Protein AF-A0A7X2KJM8-F1 (afdb_monomer_lite)

InterPro domains:
  IPR009951 Host-nuclease inhibitor protein Gam [PF07352] (31-180)

Secondary structure (DSSP, 8-state):
------HHHHHHHHHHHHHHHTS----SHHHHHHHHHHHHHHHHHHHHHHHHHHHHHHHHHHHHHHHHHHHHHHTHHHHHHHHHHHHHHHHHHHHHHTTSSSEEEEETTEEEEE--PPP-----HHHHHHHS-GGG----------HHHHHHHHTTS-EETTEEE-TTT-PEEEEEE-SS---PPP---------

Foldseek 3Di:
DDPPQDPVRVVVVVVVVVVVVPDDDQDDPVSVVVVLVVVVVVVVVVVVVVVVVVVVCVVVVVVVVVVVVVVCVVCVVVVVVVVVVVVVVCVVCVVVCVVDQWDWDDDPVDIDTDDDDDDDDDDDVVVCVVPDDCVPDDDDPDPDDPCVVVCVVQVPADDDPQWGADPVPRDTDPPHGRPDDDDDDDDDDRDDDPD

Sequence (195 aa):
MDQIKSQEQLELEQAMQLAIDDRFTLTDDGDVTWALGKLEEIEEKRSNNQKIVEEAIYPHQLKINQAKEWLAKTNQKLNESRDYYIGLIREYTDPKQAKKQTYKLPTPNGNISYAKKQAEYKHDDKKLLEVLPDEFIKTETVKKVKWGEYKKHIKDYPVKDGKIIDPETGEMLQGVEQTKPARREFTIKPVKEDK

Organism: Limosilactobacillus reuteri (NCBI:txid1598)

Radius of gyration: 36.3 Å; chains: 1; bounding box: 75×51×97 Å

Structure (mmCIF, N/CA/C/O backbone):
data_AF-A0A7X2KJM8-F1
#
_entry.id   AF-A0A7X2KJM8-F1
#
loop_
_atom_site.group_PDB
_atom_site.id
_atom_site.type_symbol
_atom_site.label_atom_id
_atom_site.label_alt_id
_atom_site.label_comp_id
_atom_site.label_asym_id
_atom_site.label_entity_id
_atom_site.label_seq_id
_atom_site.pdbx_PDB_ins_code
_atom_site.Cartn_x
_atom_site.Cartn_y
_atom_site.Cartn_z
_atom_site.occupancy
_atom_site.B_iso_or_equiv
_atom_site.auth_seq_id
_atom_site.auth_comp_id
_atom_site.auth_asym_id
_atom_site.auth_atom_id
_atom_site.pdbx_PDB_model_num
ATOM 1 N N . MET A 1 1 ? -34.719 -24.943 56.291 1.00 35.50 1 MET A N 1
ATOM 2 C CA . MET A 1 1 ? -33.345 -25.099 56.804 1.00 35.50 1 MET A CA 1
ATOM 3 C C . MET A 1 1 ? -32.527 -24.037 56.111 1.00 35.50 1 MET A C 1
ATOM 5 O O . MET A 1 1 ? -32.104 -24.256 54.982 1.00 35.50 1 MET A O 1
ATOM 9 N N . ASP A 1 2 ? -32.450 -22.860 56.728 1.00 48.97 2 ASP A N 1
ATOM 10 C CA . ASP A 1 2 ? -31.665 -21.749 56.199 1.00 48.97 2 ASP A CA 1
ATOM 11 C C . ASP A 1 2 ? -30.199 -22.164 56.130 1.00 48.97 2 ASP A C 1
ATOM 13 O O . ASP A 1 2 ? -29.627 -22.660 57.103 1.00 48.97 2 ASP A O 1
ATOM 17 N N . GLN A 1 3 ? -29.612 -22.008 54.948 1.00 52.03 3 GLN A N 1
ATOM 18 C CA . GLN A 1 3 ? -28.180 -22.158 54.760 1.00 52.03 3 GLN A CA 1
ATOM 19 C C . GLN A 1 3 ? -27.496 -21.019 55.515 1.00 52.03 3 GLN A C 1
ATOM 21 O O . GLN A 1 3 ? -27.494 -19.874 55.067 1.00 52.03 3 GLN A O 1
ATOM 26 N N . ILE A 1 4 ? -26.926 -21.335 56.676 1.00 65.56 4 ILE A N 1
ATOM 27 C CA . ILE A 1 4 ? -25.993 -20.443 57.359 1.00 65.56 4 ILE A CA 1
ATOM 28 C C . ILE A 1 4 ? -24.778 -20.322 56.435 1.00 65.56 4 ILE A C 1
ATOM 30 O O . ILE A 1 4 ? -24.017 -21.279 56.282 1.00 65.56 4 ILE A O 1
ATOM 34 N N . LYS A 1 5 ? -24.645 -19.170 55.769 1.00 71.44 5 LYS A N 1
ATOM 35 C CA . LYS A 1 5 ? -23.457 -18.819 54.982 1.00 71.44 5 LYS A CA 1
ATOM 36 C C . LYS A 1 5 ? -22.227 -18.952 55.883 1.00 71.44 5 LYS A C 1
ATOM 38 O O . LYS A 1 5 ? -22.257 -18.499 57.030 1.00 71.44 5 LYS A O 1
ATOM 43 N N . SER A 1 6 ? -21.168 -19.599 55.396 1.00 80.75 6 SER A N 1
ATOM 44 C CA . SER A 1 6 ? -19.922 -19.697 56.166 1.00 80.75 6 SER A CA 1
ATOM 45 C C . SER A 1 6 ? -19.322 -18.300 56.377 1.00 80.75 6 SER A C 1
ATOM 47 O O . SER A 1 6 ? -19.575 -17.388 55.591 1.00 80.75 6 SER A O 1
ATOM 49 N N . GLN A 1 7 ? -18.522 -18.117 57.431 1.00 76.19 7 GLN A N 1
ATOM 50 C CA . GLN A 1 7 ? -17.853 -16.832 57.691 1.00 76.19 7 GLN A CA 1
ATOM 51 C 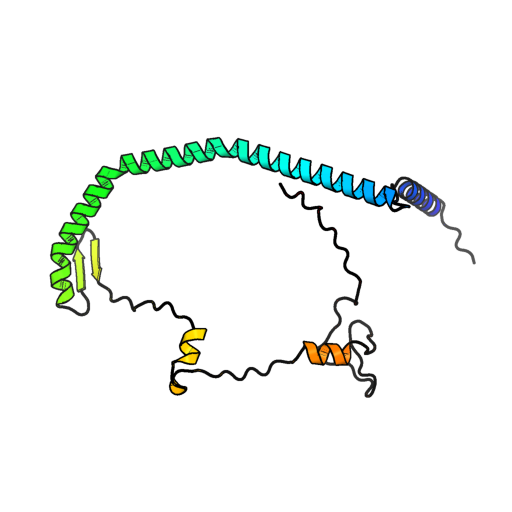C . GLN A 1 7 ? -17.027 -16.361 56.485 1.00 76.19 7 GLN A C 1
ATOM 53 O O . GLN A 1 7 ? -17.116 -15.199 56.110 1.00 76.19 7 GLN A O 1
ATOM 58 N N . GLU A 1 8 ? -16.340 -17.280 55.804 1.00 73.75 8 GLU A N 1
ATOM 59 C CA . GLU A 1 8 ? -15.596 -16.986 54.573 1.00 73.75 8 GLU A CA 1
ATOM 60 C C . GLU A 1 8 ? -16.504 -16.491 53.436 1.00 73.75 8 GLU A C 1
ATOM 62 O O . GLU A 1 8 ? -16.126 -15.588 52.695 1.00 73.75 8 GLU A O 1
ATOM 67 N N . GLN A 1 9 ? -17.718 -17.039 53.295 1.00 74.56 9 GLN A N 1
ATOM 68 C CA . GLN A 1 9 ? -18.686 -16.570 52.296 1.00 74.56 9 GLN A CA 1
ATOM 69 C C . GLN A 1 9 ? -19.208 -15.170 52.621 1.00 74.56 9 GLN A C 1
ATOM 71 O O . GLN A 1 9 ? -19.416 -14.375 51.708 1.00 74.56 9 GLN A O 1
ATOM 76 N N . LEU A 1 10 ? -19.395 -14.866 53.906 1.00 81.31 10 LEU A N 1
ATOM 77 C CA . LEU A 1 10 ? -19.842 -13.554 54.367 1.00 81.31 10 LEU A CA 1
ATOM 78 C C . LEU A 1 10 ? -18.761 -12.482 54.148 1.00 81.31 10 LEU A C 1
ATOM 80 O O . LEU A 1 10 ? -19.069 -11.390 53.678 1.00 81.31 10 LEU A O 1
ATOM 84 N N . GLU A 1 11 ? -17.500 -12.807 54.439 1.00 80.38 11 GLU A N 1
ATOM 85 C CA . GLU A 1 11 ? -16.353 -11.920 54.211 1.00 80.38 11 GLU A CA 1
ATOM 86 C C . GLU A 1 11 ? -16.121 -11.656 52.718 1.00 80.38 11 GLU A C 1
ATOM 88 O O . GLU A 1 11 ? -15.878 -10.514 52.323 1.00 80.38 11 GLU A O 1
ATOM 93 N N . LEU A 1 12 ? -16.259 -12.683 51.868 1.00 75.31 12 LEU A N 1
ATOM 94 C CA . LEU A 1 12 ? -16.145 -12.527 50.416 1.00 75.31 12 LEU A CA 1
ATOM 95 C C . LEU A 1 12 ? -17.247 -11.618 49.857 1.00 75.31 12 LEU A C 1
ATOM 97 O O . LEU A 1 12 ? -16.985 -10.770 49.008 1.00 75.31 12 LEU A O 1
ATOM 101 N N . GLU A 1 13 ? -18.477 -11.793 50.338 1.00 79.69 13 GLU A N 1
ATOM 102 C CA . GLU A 1 13 ? -19.638 -11.009 49.918 1.00 79.69 13 GLU A CA 1
ATOM 103 C C . GLU A 1 13 ? -19.508 -9.548 50.372 1.00 79.69 13 GLU A C 1
ATOM 105 O O . GLU A 1 13 ? -19.755 -8.642 49.580 1.00 79.69 13 GLU A O 1
ATOM 110 N N . GLN A 1 14 ? -19.011 -9.300 51.589 1.00 77.38 14 GLN A N 1
ATOM 111 C CA . GLN A 1 14 ? -18.705 -7.952 52.082 1.00 77.38 14 GLN A CA 1
ATOM 112 C C . GLN A 1 14 ? -17.572 -7.278 51.298 1.00 77.38 14 GLN A C 1
ATOM 114 O O . GLN A 1 14 ? -17.700 -6.113 50.925 1.00 77.38 14 GLN A O 1
ATOM 119 N N . ALA A 1 15 ? -16.486 -7.996 50.999 1.00 72.38 15 ALA A N 1
ATOM 120 C CA . ALA A 1 15 ? -15.381 -7.471 50.197 1.00 72.38 15 ALA A CA 1
ATOM 121 C C . ALA A 1 15 ? -15.809 -7.179 48.747 1.00 72.38 15 ALA A C 1
ATOM 123 O O . ALA A 1 15 ? -15.414 -6.163 48.175 1.00 72.38 15 ALA A O 1
ATOM 124 N N . MET A 1 16 ? -16.653 -8.035 48.160 1.00 68.75 16 MET A N 1
ATOM 125 C CA . MET A 1 16 ? -17.251 -7.787 46.847 1.00 68.75 16 MET A CA 1
ATOM 126 C C . MET A 1 16 ? -18.191 -6.582 46.868 1.00 68.75 16 MET A C 1
ATOM 128 O O . MET A 1 16 ? -18.160 -5.801 45.921 1.00 68.75 16 MET A O 1
ATOM 132 N N . GLN A 1 17 ? -18.984 -6.408 47.927 1.00 62.72 17 GLN A N 1
ATOM 133 C CA . GLN A 1 17 ? -19.893 -5.274 48.068 1.00 62.72 17 GLN A CA 1
ATOM 134 C C . GLN A 1 17 ? -19.125 -3.952 48.203 1.00 62.72 17 GLN A C 1
ATOM 136 O O . GLN A 1 17 ? -19.406 -3.014 47.466 1.00 62.72 17 GLN A O 1
ATOM 141 N N . LEU A 1 18 ? -18.077 -3.915 49.033 1.00 62.09 18 LEU A N 1
ATOM 142 C CA . LEU A 1 18 ? -17.179 -2.760 49.155 1.00 62.09 18 LEU A CA 1
ATOM 143 C C . LEU A 1 18 ? -16.493 -2.422 47.819 1.00 62.09 18 LEU A C 1
ATOM 145 O O . LEU A 1 18 ? -16.436 -1.263 47.425 1.00 62.09 18 LEU A O 1
ATOM 149 N N . ALA A 1 19 ? -16.040 -3.432 47.068 1.00 61.41 19 ALA A N 1
ATOM 150 C CA . ALA A 1 19 ? -15.449 -3.244 45.738 1.00 61.41 19 ALA A CA 1
ATOM 151 C C . ALA A 1 19 ? -16.471 -2.873 44.637 1.00 61.41 19 ALA A C 1
ATOM 153 O O . ALA A 1 19 ? -16.092 -2.507 43.518 1.00 61.41 19 ALA A O 1
ATOM 154 N N . ILE A 1 20 ? -17.770 -3.032 44.890 1.00 60.22 20 ILE A N 1
ATOM 155 C CA . ILE A 1 20 ? -18.849 -2.541 44.024 1.00 60.22 20 ILE A CA 1
ATOM 156 C C . ILE A 1 20 ? -19.163 -1.085 44.373 1.00 60.22 20 ILE A C 1
ATOM 158 O O . ILE A 1 20 ? -19.272 -0.277 43.454 1.00 60.22 20 ILE A O 1
ATOM 162 N N . ASP A 1 21 ? -19.216 -0.751 45.662 1.00 60.66 21 ASP A N 1
ATOM 163 C CA . ASP A 1 21 ? -19.482 0.603 46.157 1.00 60.66 21 ASP A CA 1
ATOM 164 C C . ASP A 1 21 ? -18.349 1.594 45.814 1.00 60.66 21 ASP A C 1
ATOM 166 O O . ASP A 1 21 ? -18.614 2.772 45.587 1.00 60.66 21 ASP A O 1
ATOM 170 N N . ASP A 1 22 ? -17.105 1.120 45.659 1.00 61.56 22 ASP A N 1
ATOM 171 C CA . ASP A 1 22 ? -15.960 1.933 45.201 1.00 61.56 22 ASP A CA 1
ATOM 172 C C . ASP A 1 22 ? -15.961 2.245 43.685 1.00 61.56 22 ASP A C 1
ATOM 174 O O . ASP A 1 22 ? -15.064 2.927 43.175 1.00 61.56 22 ASP A O 1
ATOM 178 N N . ARG A 1 23 ? -16.947 1.763 42.913 1.00 68.12 23 ARG A N 1
ATOM 179 C CA . ARG A 1 23 ? -17.059 2.094 41.482 1.00 68.12 23 ARG A CA 1
ATOM 180 C C . ARG A 1 23 ? -17.860 3.370 41.289 1.00 68.12 23 ARG A C 1
ATOM 182 O O . ARG A 1 23 ? -19.023 3.462 41.672 1.00 68.12 23 ARG A O 1
ATOM 189 N N . PHE A 1 24 ? -17.265 4.322 40.575 1.00 77.69 24 PHE A N 1
ATOM 190 C CA . PHE A 1 24 ? -17.984 5.505 40.120 1.00 77.69 24 PHE A CA 1
ATOM 191 C C . PHE A 1 24 ? -19.146 5.092 39.204 1.00 77.69 24 PHE A C 1
ATOM 193 O O . PHE A 1 24 ? -18.935 4.486 38.150 1.00 77.69 24 PHE A O 1
ATOM 200 N N . THR A 1 25 ? -20.370 5.400 39.627 1.00 84.50 25 THR A N 1
ATOM 201 C CA . THR A 1 25 ? -21.603 5.088 38.898 1.00 84.50 25 THR A CA 1
ATOM 202 C C . THR A 1 25 ? -22.162 6.377 38.315 1.00 84.50 25 THR A C 1
ATOM 204 O O . THR A 1 25 ? -22.306 7.355 39.037 1.00 84.50 25 THR A O 1
ATOM 207 N N . LEU A 1 26 ? -22.479 6.376 37.018 1.00 87.94 26 LEU A N 1
ATOM 208 C CA . LEU A 1 26 ? -23.143 7.510 36.372 1.00 87.94 26 LEU A CA 1
ATOM 209 C C . LEU A 1 26 ? -24.621 7.494 36.771 1.00 87.94 26 LEU A C 1
ATOM 211 O O . LEU A 1 26 ? -25.317 6.513 36.495 1.00 87.94 26 LEU A O 1
ATOM 215 N N . THR A 1 27 ? -25.085 8.544 37.438 1.00 89.88 27 THR A N 1
ATOM 216 C CA . THR A 1 27 ? -26.434 8.619 38.017 1.00 89.88 27 THR A CA 1
ATOM 217 C C . THR A 1 27 ? -27.342 9.623 37.319 1.00 89.88 27 THR A C 1
ATOM 219 O O . THR A 1 27 ? -28.562 9.457 37.366 1.00 89.88 27 THR A O 1
ATOM 222 N N . ASP A 1 28 ? -26.772 10.606 36.621 1.00 90.56 28 ASP A N 1
ATOM 223 C CA . ASP A 1 28 ? -27.520 11.602 35.858 1.00 90.56 28 ASP A CA 1
ATOM 224 C C . ASP A 1 28 ? -26.883 11.943 34.494 1.00 90.56 28 ASP A C 1
ATOM 226 O O . ASP A 1 28 ? -25.803 11.471 34.127 1.00 90.56 28 ASP A O 1
ATOM 230 N N . ASP A 1 29 ? -27.585 12.760 33.704 1.00 90.44 29 ASP A N 1
ATOM 231 C CA . ASP A 1 29 ? -27.127 13.197 32.378 1.00 90.44 29 ASP A CA 1
ATOM 232 C C . ASP A 1 29 ? -25.852 14.073 32.444 1.00 90.44 29 ASP A C 1
ATOM 234 O O . ASP A 1 29 ? -25.077 14.142 31.480 1.00 90.44 29 ASP A O 1
ATOM 238 N N . GLY A 1 30 ? -25.601 14.732 33.579 1.00 89.31 30 GLY A N 1
ATOM 239 C CA . GLY A 1 30 ? -24.376 15.484 33.853 1.00 89.31 30 GLY A CA 1
ATOM 240 C C . GLY A 1 30 ? -23.167 14.563 34.016 1.00 89.31 30 GLY A C 1
ATOM 241 O O . GLY A 1 30 ? -22.126 14.811 33.401 1.00 89.31 30 GLY A O 1
ATOM 242 N N . ASP A 1 31 ? -23.323 13.453 34.738 1.00 88.00 31 ASP A N 1
ATOM 243 C CA . ASP A 1 31 ? -22.306 12.403 34.863 1.00 88.00 31 ASP A CA 1
ATOM 244 C C . ASP A 1 31 ? -21.958 11.803 33.491 1.00 88.00 31 ASP A C 1
ATOM 246 O O . ASP A 1 31 ? -20.786 11.587 33.170 1.00 88.00 31 ASP A O 1
ATOM 250 N N . VAL A 1 32 ? -22.964 11.583 32.635 1.00 88.06 32 VAL A N 1
ATOM 251 C CA . VAL A 1 32 ? -22.754 11.121 31.250 1.00 88.06 32 VAL A CA 1
ATOM 252 C C . VAL A 1 32 ? -21.969 12.152 30.438 1.00 88.06 32 VAL A C 1
ATOM 254 O O . VAL A 1 32 ? -21.041 11.785 29.714 1.00 88.06 32 VAL A O 1
ATOM 257 N N . THR A 1 33 ? -22.290 13.439 30.582 1.00 87.88 33 THR A N 1
ATOM 258 C CA . THR A 1 33 ? -21.562 14.529 29.913 1.00 87.88 33 THR A CA 1
ATOM 259 C C . THR A 1 33 ? -20.096 14.564 30.347 1.00 87.88 33 THR A C 1
ATOM 261 O O . THR A 1 33 ? -19.199 14.642 29.505 1.00 87.88 33 THR A O 1
ATOM 264 N N . TRP A 1 34 ? -19.829 14.425 31.647 1.00 88.19 34 TRP A N 1
ATOM 265 C CA . TRP A 1 34 ? -18.471 14.317 32.180 1.00 88.19 34 TRP A CA 1
ATOM 266 C C . TRP A 1 34 ? -17.726 13.090 31.632 1.00 88.19 34 TRP A C 1
ATOM 268 O O . TRP A 1 34 ? -16.577 13.212 31.201 1.00 88.19 34 TRP A O 1
ATOM 278 N N . ALA A 1 35 ? -18.374 11.922 31.590 1.00 87.69 35 ALA A N 1
ATOM 279 C CA . ALA A 1 35 ? -17.772 10.692 31.077 1.00 87.69 35 ALA A CA 1
ATOM 280 C C . ALA A 1 35 ? -17.421 10.798 29.582 1.00 87.69 35 ALA A C 1
ATOM 282 O O . ALA A 1 35 ? -16.367 10.316 29.157 1.00 87.69 35 ALA A O 1
ATOM 283 N N . LEU A 1 36 ? -18.261 11.469 28.787 1.00 90.06 36 LEU A N 1
ATOM 284 C CA . LEU A 1 36 ? -17.969 11.771 27.384 1.00 90.06 36 LEU A CA 1
ATOM 285 C C . LEU A 1 36 ? -16.786 12.740 27.242 1.00 90.06 36 LEU A C 1
ATOM 287 O O . LEU A 1 36 ? -15.910 12.490 26.416 1.00 90.06 36 LEU A O 1
ATOM 291 N N . GLY A 1 37 ? -16.697 13.775 28.084 1.00 86.31 37 GLY A N 1
ATOM 292 C CA . GLY A 1 37 ? -15.529 14.664 28.124 1.00 86.31 37 GLY A CA 1
ATOM 293 C C . GLY A 1 37 ? -14.237 13.927 28.500 1.00 86.31 37 GLY A C 1
ATOM 294 O O . GLY A 1 37 ? -13.184 14.149 27.906 1.00 86.31 37 GLY A O 1
ATOM 295 N N . LYS A 1 38 ? -14.309 12.960 29.424 1.00 87.44 38 LYS A N 1
ATOM 296 C CA . LYS A 1 38 ? -13.163 12.095 29.750 1.00 87.44 38 LYS A CA 1
ATOM 297 C C . LYS A 1 38 ? -12.734 11.221 28.578 1.00 87.44 38 LYS A C 1
ATOM 299 O O . LYS A 1 38 ? -11.537 11.016 28.383 1.00 87.44 38 LYS A O 1
ATOM 304 N N . LEU A 1 39 ? -13.685 10.719 27.795 1.00 87.69 39 LEU A N 1
ATOM 305 C CA . LEU A 1 39 ? -13.382 9.960 26.585 1.00 87.69 39 LEU A CA 1
ATOM 306 C C . LEU A 1 39 ? -12.685 10.835 25.531 1.00 87.69 39 LEU A C 1
ATOM 308 O O . LEU A 1 39 ? -11.739 10.376 24.896 1.00 87.69 39 LEU A O 1
ATOM 312 N N . GLU A 1 40 ? -13.097 12.094 25.392 1.00 88.31 40 GLU A N 1
ATOM 313 C CA . GLU A 1 40 ? -12.444 13.066 24.510 1.00 88.31 40 GLU A CA 1
ATOM 314 C C . GLU A 1 40 ? -10.995 13.352 24.935 1.00 88.31 40 GLU A C 1
ATOM 316 O O . GLU A 1 40 ? -10.088 13.229 24.112 1.00 88.31 40 GLU A O 1
ATOM 321 N N . GLU A 1 41 ? -10.740 13.605 26.226 1.00 86.88 41 GLU A N 1
ATOM 322 C CA . GLU A 1 41 ? -9.375 13.766 26.762 1.00 86.88 41 GLU A CA 1
ATOM 323 C C . GLU A 1 41 ? -8.486 12.538 26.472 1.00 86.88 41 GLU A C 1
ATOM 325 O O . GLU A 1 41 ? -7.281 12.661 26.227 1.00 86.88 41 GLU A O 1
ATOM 330 N N . ILE A 1 42 ? -9.056 11.329 26.535 1.00 86.50 42 ILE A N 1
ATOM 331 C CA . ILE A 1 42 ? -8.342 10.082 26.229 1.00 86.50 42 ILE A CA 1
ATOM 332 C C . ILE A 1 42 ? -7.993 10.011 24.740 1.00 86.50 42 ILE A C 1
ATOM 334 O O . ILE A 1 42 ? -6.854 9.677 24.401 1.00 86.50 42 ILE A O 1
ATOM 338 N N . GLU A 1 43 ? -8.935 10.329 23.853 1.00 88.25 43 GLU A N 1
ATOM 339 C CA . GLU A 1 43 ? -8.685 10.328 22.408 1.00 88.25 43 GLU A CA 1
ATOM 340 C C . GLU A 1 43 ? -7.689 11.418 21.994 1.00 88.25 43 GLU A C 1
ATOM 342 O O . GLU A 1 43 ? -6.821 11.161 21.156 1.00 88.25 43 GLU A O 1
ATOM 347 N N . GLU A 1 44 ? -7.715 12.592 22.629 1.00 89.62 44 GLU A N 1
ATOM 348 C CA . GLU A 1 44 ? -6.709 13.635 22.414 1.00 89.62 44 GLU A CA 1
ATOM 349 C C . GLU A 1 44 ? -5.309 13.142 22.804 1.00 89.62 44 GLU A C 1
ATOM 351 O O . GLU A 1 44 ? -4.362 13.243 22.018 1.00 89.62 44 GLU A O 1
ATOM 356 N N . LYS A 1 45 ? -5.169 12.523 23.984 1.00 90.38 45 LYS A N 1
ATOM 357 C CA . LYS A 1 45 ? -3.903 11.903 24.409 1.00 90.38 45 LYS A CA 1
ATOM 358 C C . LYS A 1 45 ? -3.454 10.822 23.433 1.00 90.38 45 LYS A C 1
ATOM 360 O O . LYS A 1 45 ? -2.267 10.739 23.120 1.00 90.38 45 LYS A O 1
ATOM 365 N N . ARG A 1 46 ? -4.382 10.008 22.923 1.00 88.25 46 ARG A N 1
ATOM 366 C CA . ARG A 1 46 ? -4.083 8.969 21.930 1.00 88.25 46 ARG A CA 1
ATOM 367 C C . ARG A 1 46 ? -3.560 9.575 20.627 1.00 88.25 46 ARG A C 1
ATOM 369 O O . ARG A 1 46 ? -2.549 9.106 20.109 1.00 88.25 46 ARG A O 1
ATOM 376 N N . SER A 1 47 ? -4.198 10.641 20.150 1.00 92.12 47 SER A N 1
ATOM 377 C CA . SER A 1 47 ? -3.771 11.405 18.974 1.00 92.12 47 SER A CA 1
ATOM 378 C C . SER A 1 47 ? -2.381 12.021 19.169 1.00 92.12 47 SER A C 1
ATOM 380 O O . SER A 1 47 ? -1.507 11.866 18.318 1.00 92.12 47 SER A O 1
ATOM 382 N N . ASN A 1 48 ? -2.120 12.636 20.326 1.00 92.00 48 ASN A N 1
ATOM 383 C CA . ASN A 1 48 ? -0.806 13.200 20.646 1.00 92.00 48 ASN A CA 1
ATOM 384 C C . ASN A 1 48 ? 0.284 12.122 20.728 1.00 92.00 48 ASN A C 1
ATOM 386 O O . ASN A 1 48 ? 1.361 12.302 20.163 1.00 92.00 48 ASN A O 1
ATOM 390 N N . ASN A 1 49 ? -0.001 10.971 21.345 1.00 89.56 49 ASN A N 1
ATOM 391 C CA . ASN A 1 49 ? 0.923 9.834 21.356 1.00 89.56 49 ASN A CA 1
ATOM 392 C C . ASN A 1 49 ? 1.256 9.360 19.934 1.00 89.56 49 ASN A C 1
ATOM 394 O O . ASN A 1 49 ? 2.410 9.044 19.646 1.00 89.56 49 ASN A O 1
ATOM 398 N N . GLN A 1 50 ? 0.268 9.337 19.036 1.00 92.00 50 GLN A N 1
ATOM 399 C CA . GLN A 1 50 ? 0.490 8.985 17.637 1.00 92.00 50 GLN A CA 1
ATOM 400 C C . GLN A 1 50 ? 1.381 10.015 16.922 1.00 92.00 50 GLN A C 1
ATOM 402 O O . GLN A 1 50 ? 2.331 9.619 16.247 1.00 92.00 50 GLN A O 1
ATOM 407 N N . LYS A 1 51 ? 1.150 11.318 17.132 1.00 95.19 51 LYS A N 1
ATOM 408 C CA . LYS A 1 51 ? 1.998 12.388 16.572 1.00 95.19 51 LYS A CA 1
ATOM 409 C C . LYS A 1 51 ? 3.453 12.280 17.020 1.00 95.19 51 LYS A C 1
ATOM 411 O O . LYS A 1 51 ? 4.341 12.388 16.185 1.00 95.19 51 LYS A O 1
ATOM 416 N N . ILE A 1 52 ? 3.706 11.992 18.300 1.00 94.19 52 ILE A N 1
ATOM 417 C CA . ILE A 1 52 ? 5.072 11.795 18.820 1.00 94.19 52 ILE A CA 1
ATOM 4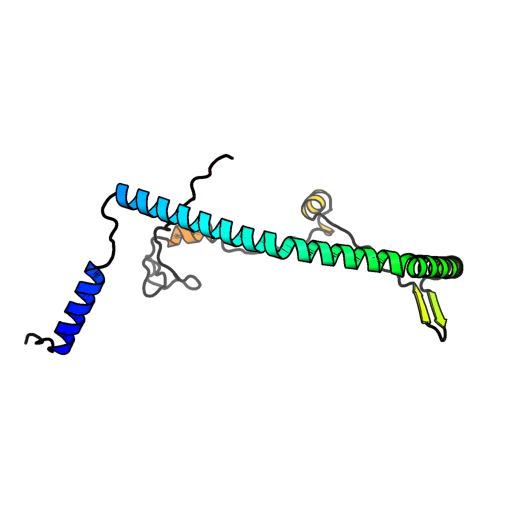18 C C . ILE A 1 52 ? 5.793 10.683 18.046 1.00 94.19 52 ILE A C 1
ATOM 420 O O . ILE A 1 52 ? 6.962 10.820 17.685 1.00 94.19 52 ILE A O 1
ATOM 424 N N . VAL A 1 53 ? 5.098 9.575 17.768 1.00 94.56 53 VAL A N 1
ATOM 425 C CA . VAL A 1 53 ? 5.658 8.464 16.986 1.00 94.56 53 VAL A CA 1
ATOM 426 C C . VAL A 1 53 ? 5.915 8.885 15.537 1.00 94.56 53 VAL A C 1
ATOM 428 O O . VAL A 1 53 ? 6.980 8.588 14.997 1.00 94.56 53 VAL A O 1
ATOM 431 N N . GLU A 1 54 ? 4.975 9.588 14.907 1.00 94.31 54 GLU A N 1
ATOM 432 C CA . GLU A 1 54 ? 5.127 10.092 13.537 1.00 94.31 54 GLU A CA 1
ATOM 433 C C . GLU A 1 54 ? 6.322 11.053 13.412 1.00 94.31 54 GLU A C 1
ATOM 435 O O . GLU A 1 54 ? 7.159 10.882 12.520 1.00 94.31 54 GLU A O 1
ATOM 440 N N . GLU A 1 55 ? 6.471 11.991 14.350 1.00 95.81 55 GLU A N 1
ATOM 441 C CA . GLU A 1 55 ? 7.602 12.922 14.435 1.00 95.81 55 GLU A CA 1
ATOM 442 C C . GLU A 1 55 ? 8.935 12.194 14.644 1.00 95.81 55 GLU A C 1
ATOM 444 O O . GLU A 1 55 ? 9.935 12.539 14.010 1.00 95.81 55 GLU A O 1
ATOM 449 N N . ALA A 1 56 ? 8.957 11.149 15.477 1.00 93.88 56 ALA A N 1
ATOM 450 C CA . ALA A 1 56 ? 10.151 10.336 15.698 1.00 93.88 56 ALA A CA 1
ATOM 451 C C . ALA A 1 56 ? 10.556 9.537 14.446 1.00 93.88 56 ALA A C 1
ATOM 453 O O . ALA A 1 56 ? 11.745 9.392 14.162 1.00 93.88 56 ALA A O 1
ATOM 454 N N . ILE A 1 57 ? 9.589 9.031 13.673 1.00 96.38 57 ILE A N 1
ATOM 455 C CA . ILE A 1 57 ? 9.838 8.227 12.465 1.00 96.38 57 ILE A CA 1
ATOM 456 C C . ILE A 1 57 ? 10.233 9.102 11.265 1.00 96.38 57 ILE A C 1
ATOM 458 O O . ILE A 1 57 ? 11.046 8.676 10.434 1.00 96.38 57 ILE A O 1
ATOM 462 N N . TYR A 1 58 ? 9.700 10.321 11.167 1.00 96.00 58 TYR A N 1
ATOM 463 C CA . TYR A 1 58 ? 9.938 11.248 10.057 1.00 96.00 58 TYR A CA 1
ATOM 464 C C . TYR A 1 58 ? 11.421 11.411 9.647 1.00 96.00 58 TYR A C 1
ATOM 466 O O . TYR A 1 58 ? 11.742 11.193 8.470 1.00 96.00 58 TYR A O 1
ATOM 474 N N . PRO A 1 59 ? 12.380 11.701 10.554 1.00 95.50 59 PRO A N 1
ATOM 475 C CA . PRO A 1 59 ? 13.787 11.842 10.174 1.00 95.50 59 PRO A CA 1
ATOM 476 C C . PRO A 1 59 ? 14.401 10.538 9.643 1.00 95.50 59 PRO A C 1
ATOM 478 O O . PRO A 1 59 ? 15.310 10.576 8.809 1.00 95.50 59 PRO A O 1
ATOM 481 N N . HIS A 1 60 ? 13.916 9.373 10.083 1.00 96.25 60 HIS A N 1
ATOM 482 C CA . HIS A 1 60 ? 14.369 8.084 9.557 1.00 96.25 60 HIS A CA 1
ATOM 483 C C . HIS A 1 60 ? 13.852 7.842 8.141 1.00 96.25 60 HIS A C 1
ATOM 485 O O . HIS A 1 60 ? 14.622 7.411 7.281 1.00 96.25 60 HIS A O 1
ATOM 491 N N . GLN A 1 61 ? 12.586 8.170 7.868 1.00 96.12 61 GLN A N 1
ATOM 492 C CA . GLN A 1 61 ? 12.035 8.104 6.513 1.00 96.12 61 GLN A CA 1
ATOM 493 C C . GLN A 1 61 ? 12.807 9.016 5.555 1.00 96.12 61 GLN A C 1
ATOM 495 O O . GLN A 1 61 ? 13.153 8.590 4.451 1.00 96.12 61 GLN A O 1
ATOM 500 N N . LEU A 1 62 ? 13.164 10.226 5.998 1.00 96.75 62 LEU A N 1
ATOM 501 C CA . LEU A 1 62 ? 13.986 11.142 5.209 1.00 96.75 62 LEU A CA 1
ATOM 502 C C . LEU A 1 62 ? 15.355 10.531 4.869 1.00 96.75 62 LEU A C 1
ATOM 504 O O . LEU A 1 62 ? 15.755 10.542 3.706 1.00 96.75 62 LEU A O 1
ATOM 508 N N . LYS A 1 63 ? 16.042 9.923 5.846 1.00 96.62 63 LYS A N 1
ATOM 509 C CA . LYS A 1 63 ? 17.324 9.229 5.617 1.00 96.62 63 LYS A CA 1
ATOM 510 C C . LYS A 1 63 ? 17.190 8.051 4.652 1.00 96.62 63 LYS A C 1
ATOM 512 O O . LYS A 1 63 ? 18.050 7.867 3.794 1.00 96.62 63 LYS A O 1
ATOM 517 N N . ILE A 1 64 ? 16.118 7.265 4.763 1.00 97.38 64 ILE A N 1
ATOM 518 C CA . ILE A 1 64 ? 15.836 6.160 3.833 1.00 97.38 64 ILE A CA 1
ATOM 519 C C . ILE A 1 64 ? 15.669 6.697 2.409 1.00 97.38 64 ILE A C 1
ATOM 521 O O . ILE A 1 64 ? 16.229 6.129 1.471 1.00 97.38 64 ILE A O 1
ATOM 525 N N . ASN A 1 65 ? 14.931 7.794 2.237 1.00 97.44 65 ASN A N 1
ATOM 526 C CA . ASN A 1 65 ? 14.729 8.408 0.927 1.00 97.44 65 ASN A CA 1
ATOM 527 C C . ASN A 1 65 ? 16.044 8.948 0.351 1.00 97.44 65 ASN A C 1
ATOM 529 O O . ASN A 1 65 ? 16.377 8.635 -0.789 1.00 97.44 65 ASN A O 1
ATOM 533 N N . GLN A 1 66 ? 16.853 9.636 1.159 1.00 97.56 66 GLN A N 1
ATOM 534 C CA . GLN A 1 66 ? 18.187 10.097 0.758 1.00 97.56 66 GLN A CA 1
ATOM 535 C C . GLN A 1 66 ? 19.107 8.937 0.350 1.00 97.56 66 GLN A C 1
ATOM 537 O O . GLN A 1 66 ? 19.799 9.020 -0.663 1.00 97.56 66 GLN A O 1
ATOM 542 N N . ALA A 1 67 ? 19.091 7.827 1.095 1.00 96.81 67 ALA A N 1
ATOM 543 C CA . ALA A 1 67 ? 19.867 6.636 0.756 1.00 96.81 67 ALA A CA 1
ATOM 544 C C . ALA A 1 67 ? 19.414 6.016 -0.579 1.00 96.81 67 ALA A C 1
ATOM 546 O O . ALA A 1 67 ? 20.253 5.631 -1.395 1.00 96.81 67 ALA A O 1
ATOM 547 N N . LYS A 1 68 ? 18.099 5.964 -0.838 1.00 97.56 68 LYS A N 1
ATOM 548 C CA . LYS A 1 68 ? 17.542 5.510 -2.124 1.00 97.56 68 LYS A CA 1
ATOM 549 C C . LYS A 1 68 ? 17.952 6.423 -3.278 1.00 97.56 68 LYS A C 1
ATOM 551 O O . LYS A 1 68 ? 18.343 5.922 -4.329 1.00 97.56 68 LYS A O 1
ATOM 556 N N . GLU A 1 69 ? 17.900 7.738 -3.089 1.00 97.31 69 GLU A N 1
ATOM 557 C CA . GLU A 1 69 ? 18.336 8.711 -4.096 1.00 97.31 69 GLU A CA 1
ATOM 558 C C . GLU A 1 69 ? 19.830 8.592 -4.397 1.00 97.31 69 GLU A C 1
ATOM 560 O O . GLU A 1 69 ? 20.233 8.592 -5.561 1.00 97.31 69 GLU A O 1
ATOM 565 N N . TRP A 1 70 ? 20.662 8.455 -3.362 1.00 98.00 70 TRP A N 1
ATOM 566 C CA . TRP A 1 70 ? 22.094 8.233 -3.530 1.00 98.00 70 TRP A CA 1
ATOM 567 C C . TRP A 1 70 ? 22.380 6.927 -4.277 1.00 98.00 70 TRP A C 1
ATOM 569 O O . TRP A 1 70 ? 23.207 6.920 -5.190 1.00 98.00 70 TRP A O 1
ATOM 579 N N . LEU A 1 71 ? 21.670 5.840 -3.953 1.00 97.44 71 LEU A N 1
ATOM 580 C CA . LEU A 1 71 ? 21.792 4.563 -4.659 1.00 97.44 71 LEU A CA 1
ATOM 581 C C . LEU A 1 71 ? 21.395 4.703 -6.135 1.00 97.44 71 LEU A C 1
ATOM 583 O O . LEU A 1 71 ? 22.104 4.209 -7.012 1.00 97.44 71 LEU A O 1
ATOM 587 N N . ALA A 1 72 ? 20.288 5.395 -6.415 1.00 96.25 72 ALA A N 1
ATOM 588 C CA . ALA A 1 72 ? 19.822 5.642 -7.775 1.00 96.25 72 ALA A CA 1
ATOM 589 C C . ALA A 1 72 ? 20.848 6.447 -8.586 1.00 96.25 72 ALA A C 1
ATOM 591 O O . ALA A 1 72 ? 21.177 6.055 -9.702 1.00 96.25 72 ALA A O 1
ATOM 592 N N . LYS A 1 73 ? 21.413 7.515 -8.005 1.00 96.75 73 LYS A N 1
ATOM 593 C CA . LYS A 1 73 ? 22.478 8.321 -8.628 1.00 96.75 73 LYS A CA 1
ATOM 594 C C . LYS A 1 73 ? 23.755 7.514 -8.849 1.00 96.75 73 LYS A C 1
ATOM 596 O O . LYS A 1 73 ? 24.329 7.556 -9.932 1.00 96.75 73 LYS A O 1
ATOM 601 N N . THR A 1 74 ? 24.178 6.741 -7.851 1.00 96.31 74 THR A N 1
ATOM 602 C CA . THR A 1 74 ? 25.369 5.880 -7.935 1.00 96.31 74 THR A CA 1
ATOM 603 C C . THR A 1 74 ? 25.233 4.857 -9.062 1.00 96.31 74 THR A C 1
ATOM 605 O O . THR A 1 74 ? 26.165 4.660 -9.840 1.00 96.31 74 THR A O 1
ATOM 608 N N . ASN A 1 75 ? 24.050 4.258 -9.206 1.00 97.50 75 ASN A N 1
ATOM 609 C CA . ASN A 1 75 ? 23.772 3.280 -10.254 1.00 97.50 75 ASN A CA 1
ATOM 610 C C . ASN A 1 75 ? 23.337 3.902 -11.586 1.00 97.50 75 ASN A C 1
ATOM 612 O O . ASN A 1 75 ? 23.129 3.161 -12.543 1.00 97.50 75 ASN A O 1
ATOM 616 N N . GLN A 1 76 ? 23.217 5.229 -11.692 1.00 97.31 76 GLN A N 1
ATOM 617 C CA . GLN A 1 76 ? 22.682 5.886 -12.884 1.00 97.31 76 GLN A CA 1
ATOM 618 C C . GLN A 1 76 ? 23.468 5.501 -14.143 1.00 97.31 76 GLN A C 1
ATOM 620 O O . GLN A 1 76 ? 22.880 4.997 -15.093 1.00 97.31 76 GLN A O 1
ATOM 625 N N . LYS A 1 77 ? 24.800 5.632 -14.123 1.00 95.12 77 LYS A N 1
ATOM 626 C CA . LYS A 1 77 ? 25.650 5.272 -15.273 1.00 95.12 77 LYS A CA 1
ATOM 627 C C . LYS A 1 77 ? 25.592 3.782 -15.618 1.00 95.12 77 LYS A C 1
ATOM 629 O O . LYS A 1 77 ? 25.695 3.411 -16.784 1.00 95.12 77 LYS A O 1
ATOM 634 N N . LEU A 1 78 ? 25.439 2.918 -14.612 1.00 96.50 78 LEU A N 1
ATOM 635 C CA . LEU A 1 78 ? 25.286 1.476 -14.826 1.00 96.50 78 LEU A CA 1
ATOM 636 C C . LEU A 1 78 ? 23.941 1.163 -15.490 1.00 96.50 78 LEU A C 1
ATOM 638 O O . LEU A 1 78 ? 23.896 0.346 -16.406 1.00 96.50 78 LEU A O 1
ATOM 642 N N . ASN A 1 79 ? 22.873 1.844 -15.074 1.00 95.44 79 ASN A N 1
ATOM 643 C CA . ASN A 1 79 ? 21.551 1.729 -15.685 1.00 95.44 79 ASN A CA 1
ATOM 644 C C . ASN A 1 79 ? 21.553 2.265 -17.122 1.00 95.44 79 ASN A C 1
ATOM 646 O O . ASN A 1 79 ? 21.089 1.570 -18.016 1.00 95.44 79 ASN A O 1
ATOM 650 N N . GLU A 1 80 ? 22.154 3.432 -17.366 1.00 96.81 80 GLU A N 1
ATOM 651 C CA . GLU A 1 80 ? 22.315 4.004 -18.711 1.00 96.81 80 GLU A CA 1
ATOM 652 C C . GLU A 1 80 ? 23.096 3.058 -19.636 1.00 96.81 80 GLU A C 1
ATOM 654 O O . GLU A 1 80 ? 22.677 2.794 -20.761 1.00 96.81 80 GLU A O 1
ATOM 659 N N . SER A 1 81 ? 24.200 2.483 -19.146 1.00 97.56 81 SER A N 1
ATOM 660 C CA . SER A 1 81 ? 24.989 1.486 -19.880 1.00 97.56 81 SER A CA 1
ATOM 661 C C . SER A 1 81 ? 24.179 0.218 -20.169 1.00 97.56 81 SER A C 1
ATOM 663 O O . SER A 1 81 ? 24.157 -0.275 -21.298 1.00 97.56 81 SER A O 1
ATOM 665 N N . ARG A 1 82 ? 23.448 -0.295 -19.172 1.00 97.00 82 ARG A N 1
ATOM 666 C CA . ARG A 1 82 ? 22.549 -1.443 -19.335 1.00 97.00 82 ARG A CA 1
ATOM 667 C C . ARG A 1 82 ? 21.497 -1.172 -20.409 1.00 97.00 82 ARG A C 1
ATOM 669 O O . ARG A 1 82 ? 21.297 -2.018 -21.277 1.00 97.00 82 ARG A O 1
ATOM 676 N N . ASP A 1 83 ? 20.843 -0.020 -20.355 1.00 96.94 83 ASP A N 1
ATOM 677 C CA . ASP A 1 83 ? 19.780 0.343 -21.289 1.00 96.94 83 ASP A CA 1
ATOM 678 C C . ASP A 1 83 ? 20.328 0.552 -22.707 1.00 96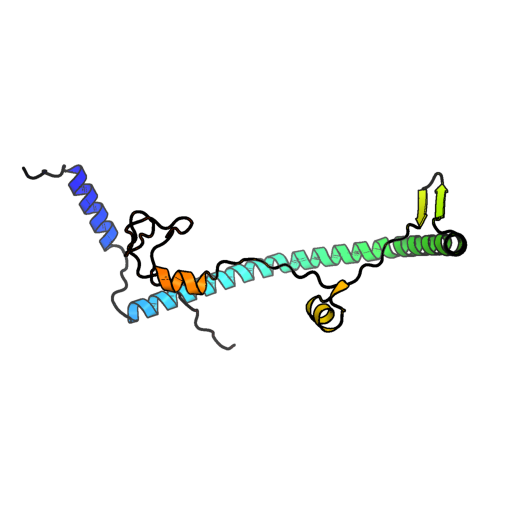.94 83 ASP A C 1
ATOM 680 O O . ASP A 1 83 ? 19.710 0.092 -23.668 1.00 96.94 83 ASP A O 1
ATOM 684 N N . TYR A 1 84 ? 21.530 1.124 -22.842 1.00 97.75 84 TYR A N 1
ATOM 685 C CA . TYR A 1 84 ? 22.255 1.203 -24.112 1.00 97.75 84 TYR A CA 1
ATOM 686 C C . TYR A 1 84 ? 22.470 -0.184 -24.739 1.00 97.75 84 TYR A C 1
ATOM 688 O O . TYR A 1 84 ? 22.073 -0.415 -25.884 1.00 97.75 84 TYR A O 1
ATOM 696 N N . TYR A 1 85 ? 23.024 -1.146 -23.990 1.00 97.38 85 TYR A N 1
ATOM 697 C CA . TYR A 1 85 ? 23.247 -2.502 -24.509 1.00 97.38 85 TYR A CA 1
ATOM 698 C C . TYR A 1 85 ? 21.941 -3.256 -24.788 1.00 97.38 85 TYR A C 1
ATOM 700 O O . TYR A 1 85 ? 21.860 -3.992 -25.773 1.00 97.38 85 TYR A O 1
ATOM 708 N N . ILE A 1 86 ? 20.899 -3.064 -23.971 1.00 95.88 86 ILE A N 1
ATOM 709 C CA . ILE A 1 86 ? 19.558 -3.596 -24.262 1.00 95.88 86 ILE A CA 1
ATOM 710 C C . ILE A 1 86 ? 19.034 -3.021 -25.585 1.00 95.88 86 ILE A C 1
ATOM 712 O O . ILE A 1 86 ? 18.450 -3.768 -26.371 1.00 95.88 86 ILE A O 1
ATOM 716 N N . GLY A 1 87 ? 19.263 -1.732 -25.848 1.00 96.44 87 GLY A N 1
ATOM 717 C CA . GLY A 1 87 ? 18.937 -1.077 -27.114 1.00 96.44 87 GLY A CA 1
ATOM 718 C C . GLY A 1 87 ? 19.604 -1.758 -28.309 1.00 96.44 87 GLY A C 1
ATOM 719 O O . GLY A 1 87 ? 18.907 -2.168 -29.234 1.00 96.44 87 GLY A O 1
ATOM 720 N N . LEU A 1 88 ? 20.922 -1.983 -28.243 1.00 97.25 88 LEU A N 1
ATOM 721 C CA . LEU A 1 88 ? 21.672 -2.685 -29.296 1.00 97.25 88 LEU A CA 1
ATOM 722 C C . LEU A 1 88 ? 21.159 -4.112 -29.533 1.00 97.25 88 LEU A C 1
ATOM 724 O O . LEU A 1 88 ? 21.019 -4.556 -30.674 1.00 97.25 88 LEU A O 1
ATOM 728 N N . ILE A 1 89 ? 20.863 -4.844 -28.454 1.00 95.06 89 ILE A N 1
ATOM 729 C CA . ILE A 1 89 ? 20.305 -6.196 -28.553 1.00 95.06 89 ILE A CA 1
ATOM 730 C C . ILE A 1 89 ? 18.963 -6.151 -29.287 1.00 95.06 89 ILE A C 1
ATOM 732 O O . ILE A 1 89 ? 18.765 -6.928 -30.221 1.00 95.06 89 ILE A O 1
ATOM 736 N N . ARG A 1 90 ? 18.066 -5.235 -28.901 1.00 93.56 90 ARG A N 1
ATOM 737 C CA . ARG A 1 90 ? 16.744 -5.079 -29.524 1.00 93.56 90 ARG A CA 1
ATOM 738 C C . ARG A 1 90 ? 16.835 -4.690 -30.992 1.00 93.56 90 ARG A C 1
ATOM 740 O O . ARG A 1 90 ? 16.168 -5.319 -31.805 1.00 93.56 90 ARG A O 1
ATOM 747 N N . GLU A 1 91 ? 17.704 -3.747 -31.351 1.00 95.00 91 GLU A N 1
ATOM 748 C CA . GLU A 1 91 ? 17.928 -3.348 -32.747 1.00 95.00 91 GLU A CA 1
ATOM 749 C C . GLU A 1 91 ? 18.301 -4.552 -33.629 1.00 95.00 91 GLU A C 1
ATOM 751 O O . GLU A 1 91 ? 17.818 -4.699 -34.754 1.00 95.00 91 GLU A O 1
ATOM 756 N N . TYR A 1 92 ? 19.090 -5.483 -33.088 1.00 92.75 92 TYR A N 1
ATOM 757 C CA . TYR A 1 92 ? 19.459 -6.714 -33.778 1.00 92.75 92 TYR A CA 1
ATOM 758 C C . TYR A 1 92 ? 18.356 -7.789 -33.785 1.00 92.75 92 TYR A C 1
ATOM 760 O O . TYR A 1 92 ? 18.211 -8.526 -34.771 1.00 92.75 92 TYR A O 1
ATOM 768 N N . THR A 1 93 ? 17.608 -7.952 -32.688 1.00 92.25 93 THR A N 1
ATOM 769 C CA . THR A 1 93 ? 16.657 -9.064 -32.525 1.00 92.25 93 THR A CA 1
ATOM 770 C C . THR A 1 93 ? 15.228 -8.750 -32.954 1.00 92.25 93 THR A C 1
ATOM 772 O O . THR A 1 93 ? 14.560 -9.662 -33.449 1.00 92.25 93 THR A O 1
ATOM 775 N N . ASP A 1 94 ? 14.764 -7.504 -32.852 1.00 90.38 94 ASP A N 1
ATOM 776 C CA . ASP A 1 94 ? 13.394 -7.100 -33.207 1.00 90.38 94 ASP A CA 1
ATOM 777 C C . ASP A 1 94 ? 13.063 -7.390 -34.689 1.00 90.38 94 ASP A C 1
ATOM 779 O O . ASP A 1 94 ? 12.058 -8.061 -34.952 1.00 90.38 94 ASP A O 1
ATOM 783 N N . PRO A 1 95 ? 13.918 -7.052 -35.684 1.00 90.06 95 PRO A N 1
ATOM 784 C CA . PRO A 1 95 ? 13.637 -7.372 -37.089 1.00 90.06 95 PRO A CA 1
ATOM 785 C C . PRO A 1 95 ? 13.591 -8.879 -37.3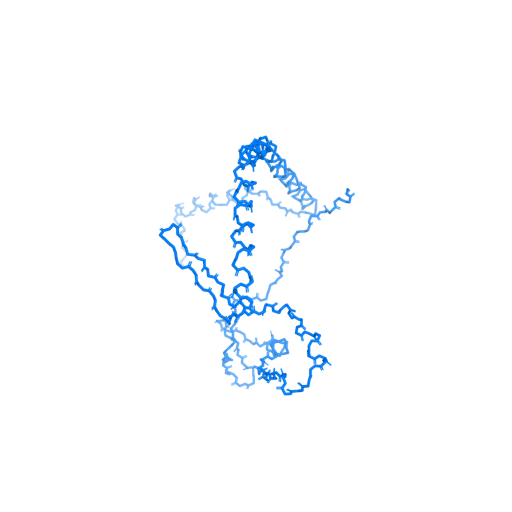77 1.00 90.06 95 PRO A C 1
ATOM 787 O O . PRO A 1 95 ? 12.958 -9.326 -38.337 1.00 90.06 95 PRO A O 1
ATOM 790 N N . LYS A 1 96 ? 14.288 -9.688 -36.569 1.00 88.00 96 LYS A N 1
ATOM 791 C CA . LYS A 1 96 ? 14.310 -11.153 -36.697 1.00 88.00 96 LYS A CA 1
ATOM 792 C C . LYS A 1 96 ? 13.087 -11.789 -36.062 1.00 88.00 96 LYS A C 1
ATOM 794 O O . LYS A 1 96 ? 12.569 -12.770 -36.599 1.00 88.00 96 LYS A O 1
ATOM 799 N N . GLN A 1 97 ? 12.635 -11.234 -34.941 1.00 84.38 97 GLN A N 1
ATOM 800 C CA . GLN A 1 97 ? 11.397 -11.639 -34.302 1.00 84.38 97 GLN A CA 1
ATOM 801 C C . GLN A 1 97 ? 10.196 -11.313 -35.186 1.00 84.38 97 GLN A C 1
ATOM 803 O O . GLN A 1 97 ? 9.349 -12.180 -35.349 1.00 84.38 97 GLN A O 1
ATOM 808 N N . ALA A 1 98 ? 10.142 -10.140 -35.821 1.00 81.00 98 ALA A N 1
ATOM 809 C CA . ALA A 1 98 ? 9.019 -9.761 -36.684 1.00 81.00 98 ALA A CA 1
ATOM 810 C C . ALA A 1 98 ? 8.748 -10.773 -37.819 1.00 81.00 98 ALA A C 1
ATOM 812 O O . ALA A 1 98 ? 7.618 -10.922 -38.275 1.00 81.00 98 ALA A O 1
ATOM 813 N N . LYS A 1 99 ? 9.777 -11.516 -38.248 1.00 82.38 99 LYS A N 1
ATOM 814 C CA . LYS A 1 99 ? 9.688 -12.550 -39.292 1.00 82.38 99 LYS A CA 1
ATOM 815 C C . LYS A 1 99 ? 9.246 -13.928 -38.778 1.00 82.38 99 LYS A C 1
ATOM 817 O O . LYS A 1 99 ? 9.042 -14.827 -39.589 1.00 82.38 99 LYS A O 1
ATOM 822 N N . LYS A 1 100 ? 9.153 -14.145 -37.459 1.00 75.94 100 LYS A N 1
ATOM 823 C CA . LYS A 1 100 ? 8.879 -15.459 -36.848 1.00 75.94 100 LYS A CA 1
ATOM 824 C C . LYS A 1 100 ? 7.817 -15.360 -35.749 1.00 75.94 100 LYS A C 1
ATOM 826 O O . LYS A 1 100 ? 7.889 -14.512 -34.870 1.00 75.94 100 LYS A O 1
ATOM 831 N N . GLN A 1 101 ? 6.881 -16.313 -35.714 1.00 70.75 101 GLN A N 1
ATOM 832 C CA . GLN A 1 101 ? 5.859 -16.396 -34.654 1.00 70.75 101 GLN A CA 1
ATOM 833 C C . GLN A 1 101 ? 6.464 -16.580 -33.247 1.00 70.75 101 GLN A C 1
ATOM 835 O O . GLN A 1 101 ? 5.862 -16.205 -32.243 1.00 70.75 101 GLN A O 1
ATOM 840 N N . THR A 1 102 ? 7.659 -17.166 -33.152 1.00 77.19 102 THR A N 1
ATOM 841 C CA . THR A 1 102 ? 8.429 -17.312 -31.911 1.00 77.19 102 THR A CA 1
ATOM 842 C C . THR A 1 102 ? 9.914 -17.166 -32.232 1.00 77.19 102 THR A C 1
ATOM 844 O O . THR A 1 102 ? 10.413 -17.794 -33.167 1.00 77.19 102 THR A O 1
ATOM 847 N N . TYR A 1 103 ? 10.626 -16.341 -31.461 1.00 84.00 103 TYR A N 1
ATOM 848 C CA . TYR A 1 103 ? 12.061 -16.107 -31.632 1.00 84.00 103 TYR A CA 1
ATOM 849 C C . TYR A 1 103 ? 12.807 -16.398 -30.332 1.00 84.00 103 TYR A C 1
ATOM 851 O O . TYR A 1 103 ? 12.455 -15.880 -29.270 1.00 84.00 103 TYR A O 1
ATOM 859 N N . LYS A 1 104 ? 13.839 -17.241 -30.429 1.00 88.19 104 LYS A N 1
ATOM 860 C CA . LYS A 1 104 ? 14.754 -17.579 -29.339 1.00 88.19 104 LYS A CA 1
ATOM 861 C C . LYS A 1 104 ? 16.187 -17.494 -29.852 1.00 88.19 104 LYS A C 1
ATOM 863 O O . LYS A 1 104 ? 16.474 -18.009 -30.931 1.00 88.19 104 LYS A O 1
ATOM 868 N N . LEU A 1 105 ? 17.064 -16.879 -29.070 1.00 89.94 105 LEU A N 1
ATOM 869 C CA . LEU A 1 105 ? 18.500 -16.822 -29.318 1.00 89.94 105 LEU A CA 1
ATOM 870 C C . LEU A 1 105 ? 19.229 -17.225 -28.030 1.00 89.94 105 LEU A C 1
ATOM 872 O O . LEU A 1 105 ? 19.379 -16.388 -27.135 1.00 89.94 105 LEU A O 1
ATOM 876 N N . PRO A 1 106 ? 19.620 -18.503 -27.898 1.00 90.19 106 PRO A N 1
ATOM 877 C CA . PRO A 1 106 ? 20.447 -18.939 -26.789 1.00 90.19 106 PRO A CA 1
ATOM 878 C C . PRO A 1 106 ? 21.903 -18.528 -27.013 1.00 90.19 106 PRO A C 1
ATOM 880 O O . PRO A 1 106 ? 22.424 -18.649 -28.122 1.00 90.19 106 PRO A O 1
ATOM 883 N N . THR A 1 107 ? 22.566 -18.055 -25.961 1.00 92.19 107 THR A N 1
ATOM 884 C CA . THR A 1 107 ? 23.999 -17.738 -25.969 1.00 92.19 107 THR A CA 1
ATOM 885 C C . THR A 1 107 ? 24.639 -18.213 -24.659 1.00 92.19 107 THR A C 1
ATOM 887 O O . THR A 1 107 ? 23.932 -18.341 -23.657 1.00 92.19 107 THR A O 1
ATOM 890 N N . PRO A 1 108 ? 25.966 -18.435 -24.611 1.00 94.50 108 PRO A N 1
ATOM 891 C CA . PRO A 1 108 ? 26.650 -18.807 -23.369 1.00 94.50 108 PRO A CA 1
ATOM 892 C C . PRO A 1 108 ? 26.456 -17.803 -22.221 1.00 94.50 108 PRO A C 1
ATOM 894 O O . PRO A 1 108 ? 26.476 -18.190 -21.058 1.00 94.50 108 PRO A O 1
ATOM 897 N N . ASN A 1 109 ? 26.220 -16.527 -22.548 1.00 92.94 109 ASN A N 1
ATOM 898 C CA . ASN A 1 109 ? 26.107 -15.434 -21.578 1.00 92.94 109 ASN A CA 1
ATOM 899 C C . ASN A 1 109 ? 24.649 -15.055 -21.258 1.00 92.94 109 ASN A C 1
ATOM 901 O O . ASN A 1 109 ? 24.407 -14.085 -20.543 1.00 92.94 109 ASN A O 1
ATOM 905 N N . GLY A 1 110 ? 23.669 -15.783 -21.801 1.00 91.19 110 GLY A N 1
ATOM 906 C CA . GLY A 1 110 ? 22.252 -15.515 -21.577 1.00 91.19 110 GLY A CA 1
ATOM 907 C C . GLY A 1 110 ? 21.365 -15.896 -22.756 1.00 91.19 110 GLY A C 1
ATOM 908 O O . GLY A 1 110 ? 21.829 -16.155 -23.865 1.00 91.19 110 GLY A O 1
ATOM 909 N N . ASN A 1 111 ? 20.056 -15.912 -22.521 1.00 91.94 111 ASN A N 1
ATOM 910 C CA . ASN A 1 111 ? 19.068 -16.300 -23.521 1.00 91.94 111 ASN A CA 1
ATOM 911 C C . ASN A 1 111 ? 18.121 -15.135 -23.813 1.00 91.94 111 ASN A C 1
ATOM 913 O O . ASN A 1 111 ? 17.589 -14.521 -22.889 1.00 91.94 111 ASN A O 1
ATOM 917 N N . ILE A 1 112 ? 17.861 -14.871 -25.093 1.00 91.31 112 ILE A N 1
ATOM 918 C CA . ILE A 1 112 ? 16.843 -13.910 -25.533 1.00 91.31 112 ILE A CA 1
ATOM 919 C C . ILE A 1 112 ? 15.641 -14.698 -26.047 1.00 91.31 112 ILE A C 1
ATOM 921 O O . ILE A 1 112 ? 15.784 -15.563 -26.911 1.00 91.31 112 ILE A O 1
ATOM 925 N N . SER A 1 113 ? 14.445 -14.402 -25.541 1.00 87.06 113 SER A N 1
ATOM 926 C CA . SER A 1 113 ? 13.209 -15.038 -25.997 1.00 87.06 113 SER A CA 1
ATOM 927 C C . SER A 1 113 ? 12.085 -14.026 -26.129 1.00 87.06 113 SER A C 1
ATOM 929 O O . SER A 1 113 ? 11.772 -13.319 -25.173 1.00 87.06 113 SER A O 1
ATOM 931 N N . TYR A 1 114 ? 11.432 -14.026 -27.285 1.00 83.00 114 TYR A N 1
ATOM 932 C CA . TYR A 1 114 ? 10.203 -13.285 -27.517 1.00 83.00 114 TYR A CA 1
ATOM 933 C C . TYR A 1 114 ? 9.050 -14.279 -27.476 1.00 83.00 114 TYR A C 1
ATOM 935 O O . TYR A 1 114 ? 8.883 -15.100 -28.382 1.00 83.00 114 TYR A O 1
ATOM 943 N N . ALA A 1 115 ? 8.290 -14.229 -26.386 1.00 76.00 115 ALA A N 1
ATOM 944 C CA . ALA A 1 115 ? 7.060 -14.986 -26.221 1.00 76.00 115 ALA A CA 1
ATOM 945 C C . ALA A 1 115 ? 5.867 -14.069 -26.497 1.00 76.00 115 ALA A C 1
ATOM 947 O O . ALA A 1 115 ? 5.822 -12.934 -26.020 1.00 76.00 115 ALA A O 1
ATOM 948 N N . LYS A 1 116 ? 4.883 -14.570 -27.245 1.00 73.62 116 LYS A N 1
ATOM 949 C CA . LYS A 1 116 ? 3.610 -13.874 -27.422 1.00 73.62 116 LYS A CA 1
ATOM 950 C C . LYS A 1 116 ? 2.878 -13.867 -26.078 1.00 73.62 116 LYS A C 1
ATOM 952 O O . LYS A 1 116 ? 2.443 -14.920 -25.620 1.00 73.62 116 LYS A O 1
ATOM 957 N N . LYS A 1 117 ? 2.743 -12.699 -25.450 1.00 75.81 117 LYS A N 1
ATOM 958 C CA . LYS A 1 117 ? 1.780 -12.511 -24.359 1.00 75.81 117 LYS A CA 1
ATOM 959 C C . LYS A 1 117 ? 0.398 -12.294 -24.969 1.00 75.81 117 LYS A C 1
ATOM 961 O O . LYS A 1 117 ? 0.273 -11.603 -25.980 1.00 75.81 117 LYS A O 1
ATOM 966 N N . GLN A 1 118 ? -0.620 -12.930 -24.398 1.00 76.81 118 GLN A N 1
ATOM 967 C CA . GLN A 1 118 ? -2.002 -12.604 -24.741 1.00 76.81 118 GLN A CA 1
ATOM 968 C C . GLN A 1 118 ? -2.307 -11.179 -24.270 1.00 76.81 118 GLN A C 1
ATOM 970 O O . GLN A 1 118 ? -1.706 -10.704 -23.307 1.00 76.81 118 GLN A O 1
ATOM 975 N N . ALA A 1 119 ? -3.188 -10.486 -24.988 1.00 83.75 119 ALA A N 1
ATOM 976 C CA . ALA A 1 119 ? -3.616 -9.158 -24.582 1.00 83.75 119 ALA A CA 1
ATOM 977 C C . ALA A 1 119 ? -4.386 -9.255 -23.260 1.00 83.75 119 ALA A C 1
ATOM 979 O O . ALA A 1 119 ? -5.279 -10.090 -23.114 1.00 83.75 119 ALA A O 1
ATOM 980 N N . GLU A 1 120 ? -4.033 -8.399 -22.307 1.00 85.12 120 GLU A N 1
ATOM 981 C CA . GLU A 1 120 ? -4.817 -8.212 -21.093 1.00 85.12 120 GLU A CA 1
ATOM 982 C C . GLU A 1 120 ? -5.906 -7.183 -21.391 1.00 85.12 120 GLU A C 1
ATOM 984 O O . GLU A 1 120 ? -5.625 -6.023 -21.696 1.00 85.12 120 GLU A O 1
ATOM 989 N N . TYR A 1 121 ? -7.162 -7.621 -21.335 1.00 83.88 121 TYR A N 1
ATOM 990 C CA . TYR A 1 121 ? -8.313 -6.751 -21.528 1.00 83.88 121 TYR A CA 1
ATOM 991 C C . TYR A 1 121 ? -8.858 -6.329 -20.172 1.00 83.88 121 TYR A C 1
ATOM 993 O O . TYR A 1 121 ? -9.411 -7.140 -19.424 1.00 83.88 121 TYR A O 1
ATOM 1001 N N . LYS A 1 122 ? -8.749 -5.035 -19.872 1.00 87.00 122 LYS A N 1
ATOM 1002 C CA . LYS A 1 122 ? -9.553 -4.433 -18.813 1.00 87.00 122 LYS A CA 1
ATOM 1003 C C . LYS A 1 122 ? -10.986 -4.321 -19.328 1.00 87.00 122 LYS A C 1
ATOM 1005 O O . LYS A 1 122 ? -11.239 -3.566 -20.263 1.00 87.00 122 LYS A O 1
ATOM 1010 N N . HIS A 1 123 ? -11.898 -5.076 -18.733 1.00 86.50 123 HIS A N 1
ATOM 1011 C CA . HIS A 1 123 ? -13.313 -5.067 -19.084 1.00 86.50 123 HIS A CA 1
ATOM 1012 C C . HIS A 1 123 ? -14.153 -4.464 -17.954 1.00 86.50 123 HIS A C 1
ATOM 1014 O O . HIS A 1 123 ? -13.761 -4.484 -16.787 1.00 86.50 123 HIS A O 1
ATOM 1020 N N . ASP A 1 124 ? -15.292 -3.890 -18.331 1.00 88.25 124 ASP A N 1
ATOM 1021 C CA . ASP A 1 124 ? -16.334 -3.420 -17.421 1.00 88.25 124 ASP A CA 1
ATOM 1022 C C . ASP A 1 124 ? -17.604 -4.194 -17.762 1.00 88.25 124 ASP A C 1
ATOM 1024 O O . ASP A 1 124 ? -18.292 -3.876 -18.736 1.00 88.25 124 ASP A O 1
ATOM 1028 N N . ASP A 1 125 ? -17.880 -5.235 -16.980 1.00 87.38 125 ASP A N 1
ATOM 1029 C CA . ASP A 1 125 ? -18.989 -6.154 -17.236 1.00 87.38 125 ASP A CA 1
ATOM 1030 C C . ASP A 1 125 ? -20.327 -5.429 -17.350 1.00 87.38 125 ASP A C 1
ATOM 1032 O O . ASP A 1 125 ? -21.158 -5.806 -18.168 1.00 87.38 125 ASP A O 1
ATOM 1036 N N . LYS A 1 126 ? -20.532 -4.338 -16.599 1.00 85.69 126 LYS A N 1
ATOM 1037 C CA . LYS A 1 126 ? -21.801 -3.599 -16.632 1.00 85.69 126 LYS A CA 1
ATOM 1038 C C . 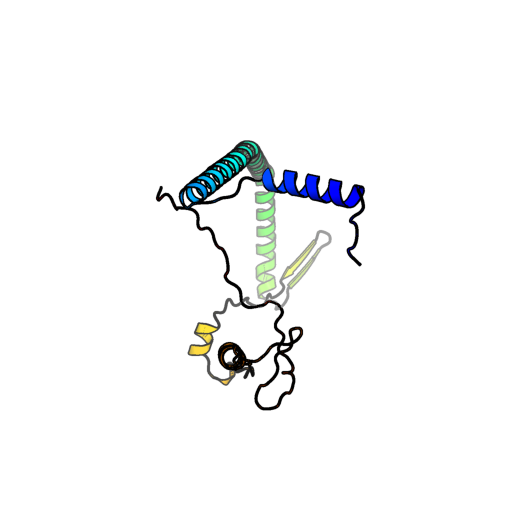LYS A 1 126 ? -22.062 -2.989 -18.002 1.00 85.69 126 LYS A C 1
ATOM 1040 O O . LYS A 1 126 ? -23.174 -3.081 -18.501 1.00 85.69 126 LYS A O 1
ATOM 1045 N N . LYS A 1 127 ? -21.031 -2.409 -18.617 1.00 87.62 127 LYS A N 1
ATOM 1046 C CA . LYS A 1 127 ? -21.135 -1.824 -19.959 1.00 87.62 127 LYS A CA 1
ATOM 1047 C C . LYS A 1 127 ? -21.217 -2.893 -21.039 1.00 87.62 127 LYS A C 1
ATOM 1049 O O . LYS A 1 127 ? -21.900 -2.705 -22.036 1.00 87.62 127 LYS A O 1
ATOM 1054 N N . LEU A 1 128 ? -20.515 -4.010 -20.856 1.00 88.69 128 LEU A N 1
ATOM 1055 C CA . LEU A 1 128 ? -20.533 -5.107 -21.822 1.00 88.69 128 LEU A CA 1
ATOM 1056 C C . LEU A 1 128 ? -21.897 -5.798 -21.885 1.00 88.69 128 LEU A C 1
ATOM 1058 O O . LEU A 1 128 ? -22.344 -6.137 -22.977 1.00 88.69 128 LEU A O 1
ATOM 1062 N N . LEU A 1 129 ? -22.584 -5.933 -20.750 1.00 87.94 129 LEU A N 1
ATOM 1063 C CA . LEU A 1 129 ? -23.936 -6.495 -20.684 1.00 87.94 129 LEU A CA 1
ATOM 1064 C C . LEU A 1 129 ? -24.988 -5.670 -21.447 1.00 87.94 129 LEU A C 1
ATOM 1066 O O . LEU A 1 129 ? -26.022 -6.217 -21.805 1.00 87.94 129 LEU A O 1
ATOM 1070 N N . GLU A 1 130 ? -24.745 -4.381 -21.702 1.00 87.25 130 GLU A N 1
ATOM 1071 C CA . GLU A 1 130 ? -25.674 -3.513 -22.446 1.00 87.25 130 GLU A CA 1
ATOM 1072 C C . GLU A 1 130 ? -25.493 -3.593 -23.971 1.00 87.25 130 GLU A C 1
ATOM 1074 O O . GLU A 1 130 ? -26.392 -3.212 -24.719 1.00 87.25 130 GLU A O 1
ATOM 1079 N N . VAL A 1 131 ? -24.325 -4.041 -24.440 1.00 88.50 131 VAL A N 1
ATOM 1080 C CA . VAL A 1 131 ? -23.906 -3.906 -25.849 1.00 88.50 131 VAL A CA 1
ATOM 1081 C C . VAL A 1 131 ? -23.687 -5.258 -26.528 1.00 88.50 131 VAL A C 1
ATOM 1083 O O . VAL A 1 131 ? -23.807 -5.357 -27.749 1.00 88.50 131 VAL A O 1
ATOM 1086 N N . LEU A 1 132 ? -23.335 -6.299 -25.769 1.00 89.12 132 LEU A N 1
ATOM 1087 C CA . LEU A 1 132 ? -23.076 -7.622 -26.329 1.00 89.12 132 LEU A CA 1
ATOM 1088 C C . LEU A 1 132 ? -24.381 -8.378 -26.626 1.00 89.12 132 LEU A C 1
ATOM 1090 O O . LEU A 1 132 ? -25.336 -8.272 -25.860 1.00 89.12 132 LEU A O 1
ATOM 1094 N N . PRO A 1 133 ? -24.423 -9.176 -27.708 1.00 85.69 133 PRO A N 1
ATOM 1095 C CA . PRO A 1 133 ? -25.537 -10.079 -27.956 1.00 85.69 133 PRO A CA 1
ATOM 1096 C C . PRO A 1 133 ? -25.556 -11.227 -26.936 1.00 85.69 133 PRO A C 1
ATOM 1098 O O . PRO A 1 133 ? -24.514 -11.627 -26.405 1.00 85.69 133 PRO A O 1
ATOM 1101 N N . ASP A 1 134 ? -26.745 -11.791 -26.712 1.00 84.75 134 ASP A N 1
ATOM 1102 C CA . ASP A 1 134 ? -27.012 -12.803 -25.677 1.00 84.75 134 ASP A CA 1
ATOM 1103 C C . ASP A 1 134 ? -26.100 -14.040 -25.756 1.00 84.75 134 ASP A C 1
ATOM 1105 O O . ASP A 1 134 ? -25.815 -14.666 -24.739 1.00 84.75 134 ASP A O 1
ATOM 1109 N N . GLU A 1 135 ? -25.578 -14.379 -26.939 1.00 88.50 135 GLU A N 1
ATOM 1110 C CA . GLU A 1 135 ? -24.647 -15.501 -27.139 1.00 88.50 135 GLU A CA 1
ATOM 1111 C C . GLU A 1 135 ? -23.324 -15.369 -26.358 1.00 88.50 135 GLU A C 1
ATOM 1113 O O . GLU A 1 135 ? -22.688 -16.380 -26.051 1.00 88.50 135 GLU A O 1
ATOM 1118 N N . PHE A 1 136 ? -22.923 -14.145 -25.991 1.00 85.06 136 PHE A N 1
ATOM 1119 C CA . PHE A 1 136 ? -21.744 -13.875 -25.156 1.00 85.06 136 PHE A CA 1
ATOM 1120 C C . PHE A 1 136 ? -22.097 -13.561 -23.696 1.00 85.06 136 PHE A C 1
ATOM 1122 O O . PHE A 1 136 ? -21.198 -13.343 -22.880 1.00 85.06 136 PHE A O 1
ATOM 1129 N N . ILE A 1 137 ? -23.386 -13.548 -23.346 1.00 84.06 137 ILE A N 1
ATOM 1130 C CA . ILE A 1 137 ? -23.866 -13.252 -21.998 1.00 84.06 137 ILE A CA 1
ATOM 1131 C C . ILE A 1 137 ? -24.196 -14.565 -21.291 1.00 84.06 137 ILE A C 1
ATOM 1133 O O . ILE A 1 137 ? -25.141 -15.277 -21.622 1.00 84.06 137 ILE A O 1
ATOM 1137 N N . LYS A 1 138 ? -23.429 -14.888 -20.247 1.00 82.50 138 LYS A N 1
ATOM 1138 C CA . LYS A 1 138 ? -23.743 -16.027 -19.383 1.00 82.50 138 LYS A CA 1
ATOM 1139 C C . LYS A 1 138 ? -24.782 -15.618 -18.339 1.00 82.50 138 LYS A C 1
ATOM 1141 O O . LYS A 1 138 ? -24.455 -14.954 -17.358 1.00 82.50 138 LYS A O 1
ATOM 1146 N N . THR A 1 139 ? -26.024 -16.064 -18.501 1.00 78.62 139 THR A N 1
ATOM 1147 C CA . THR A 1 139 ? -27.067 -15.877 -17.482 1.00 78.62 139 THR A CA 1
ATOM 1148 C C . THR A 1 139 ? -27.021 -17.004 -16.450 1.00 78.62 139 THR A C 1
ATOM 1150 O O . THR A 1 139 ? -27.483 -18.118 -16.694 1.00 78.62 139 THR A O 1
ATOM 1153 N N . GLU A 1 140 ? -26.491 -16.727 -15.259 1.00 76.62 140 GLU A N 1
ATOM 1154 C CA . GLU A 1 140 ? -26.591 -17.650 -14.124 1.00 76.62 140 GLU A CA 1
ATOM 1155 C C . GLU A 1 140 ? -27.862 -17.364 -13.315 1.00 76.62 140 GLU A C 1
ATOM 1157 O O . GLU A 1 140 ? -27.968 -16.360 -12.610 1.00 76.62 140 GLU A O 1
ATOM 1162 N N . THR A 1 141 ? -28.844 -18.270 -13.385 1.00 73.44 141 THR A N 1
ATOM 1163 C CA . THR A 1 141 ? -30.031 -18.195 -12.520 1.00 73.44 141 THR A CA 1
ATOM 1164 C C . THR A 1 141 ? -29.667 -18.704 -11.129 1.00 73.44 141 THR A C 1
ATOM 1166 O O . THR A 1 141 ? -29.805 -19.887 -10.815 1.00 73.44 141 THR A O 1
ATOM 1169 N N . VAL A 1 142 ? -29.178 -17.808 -10.273 1.00 68.62 142 VAL A N 1
ATOM 1170 C CA . VAL A 1 142 ? -28.898 -18.148 -8.876 1.00 68.62 142 VAL A CA 1
ATOM 1171 C C . VAL A 1 142 ? -30.209 -18.124 -8.091 1.00 68.62 142 VAL A C 1
ATOM 1173 O O . VAL A 1 142 ? -30.753 -17.057 -7.804 1.00 68.62 142 VAL A O 1
ATOM 1176 N N . LYS A 1 143 ? -30.711 -19.301 -7.694 1.00 75.00 143 LYS A N 1
ATOM 1177 C CA . LYS A 1 143 ? -31.778 -19.400 -6.688 1.00 75.00 143 LYS A CA 1
ATOM 1178 C C . LYS A 1 143 ? -31.226 -18.906 -5.350 1.00 75.00 143 LYS A C 1
ATOM 1180 O O . LYS A 1 143 ? -30.520 -19.631 -4.657 1.00 75.00 143 LYS A O 1
ATOM 1185 N N . LYS A 1 144 ? -31.521 -17.655 -5.001 1.00 76.31 144 LYS A N 1
ATOM 1186 C CA . LYS A 1 144 ? -31.190 -17.077 -3.695 1.00 76.31 144 LYS A CA 1
ATOM 1187 C C . LYS A 1 144 ? -32.430 -17.084 -2.818 1.00 76.31 144 LYS A C 1
ATOM 1189 O O . LYS A 1 144 ? -33.505 -16.678 -3.254 1.00 76.31 144 LYS A O 1
ATOM 1194 N N . VAL A 1 145 ? -32.266 -17.494 -1.565 1.00 77.62 145 VAL A N 1
ATOM 1195 C CA . VAL A 1 145 ? -33.289 -17.261 -0.547 1.00 77.62 145 VAL A CA 1
ATOM 1196 C C . VAL A 1 145 ? -33.452 -15.752 -0.412 1.00 77.62 145 VAL A C 1
ATOM 1198 O O . VAL A 1 145 ? -32.476 -15.036 -0.171 1.00 77.62 145 VAL A O 1
ATOM 1201 N N . LYS A 1 146 ? -34.681 -15.251 -0.551 1.00 83.94 146 LYS A N 1
ATOM 1202 C CA . LYS A 1 146 ? -35.010 -13.860 -0.230 1.00 83.94 146 LYS A CA 1
ATOM 1203 C C . LYS A 1 146 ? -35.002 -13.667 1.286 1.00 83.94 146 LYS A C 1
ATOM 1205 O O . LYS A 1 146 ? -36.040 -13.488 1.917 1.00 83.94 146 LYS A O 1
ATOM 1210 N N . TRP A 1 147 ? -33.811 -13.716 1.878 1.00 85.00 147 TRP A N 1
ATOM 1211 C CA . TRP A 1 147 ? -33.636 -13.735 3.326 1.00 85.00 147 TRP A CA 1
ATOM 1212 C C . TRP A 1 147 ? -34.290 -12.535 4.014 1.00 85.00 147 TRP A C 1
ATOM 1214 O O . TRP A 1 147 ? -34.863 -12.692 5.079 1.00 85.00 147 TRP A O 1
ATOM 1224 N N . GLY A 1 148 ? -34.284 -11.350 3.397 1.00 82.25 148 GLY A N 1
ATOM 1225 C CA . GLY A 1 148 ? -34.957 -10.173 3.954 1.00 82.25 148 GLY A CA 1
ATOM 1226 C C . GLY A 1 148 ? -36.482 -10.313 4.065 1.00 82.25 148 GLY A C 1
ATOM 1227 O O . GLY A 1 148 ? -37.053 -9.861 5.054 1.00 82.25 148 GLY A O 1
ATOM 1228 N N . GLU A 1 149 ? -37.140 -10.939 3.084 1.00 82.88 149 GLU A N 1
ATOM 1229 C CA . GLU A 1 149 ? -38.586 -11.218 3.131 1.00 82.88 149 GLU A CA 1
ATOM 1230 C C . GLU A 1 149 ? -38.875 -12.356 4.117 1.00 82.88 149 GLU A C 1
ATOM 1232 O O . GLU A 1 149 ? -39.715 -12.210 5.002 1.00 82.88 149 GLU A O 1
ATOM 1237 N N . TYR A 1 150 ? -38.104 -13.443 4.043 1.00 84.06 150 TYR A N 1
ATOM 1238 C CA . TYR A 1 150 ? -38.279 -14.603 4.916 1.00 84.06 150 TYR A CA 1
ATOM 1239 C C . TYR A 1 150 ? -37.992 -14.287 6.394 1.00 84.06 150 TYR A C 1
ATOM 1241 O O . TYR A 1 150 ? -38.764 -14.658 7.270 1.00 84.06 150 TYR A O 1
ATOM 1249 N N . LYS A 1 151 ? -36.956 -13.491 6.690 1.00 83.81 151 LYS A N 1
ATOM 1250 C CA . LYS A 1 151 ? -36.648 -13.010 8.046 1.00 83.81 151 LYS A CA 1
ATOM 1251 C C . LYS A 1 151 ? -37.806 -12.213 8.642 1.00 83.81 151 LYS A C 1
ATOM 1253 O O . LYS A 1 151 ? -38.055 -12.332 9.832 1.00 83.81 151 LYS A O 1
ATOM 1258 N N . LYS A 1 152 ? -38.506 -11.393 7.847 1.00 85.38 152 LYS A N 1
ATOM 1259 C CA . LYS A 1 152 ? -39.680 -10.639 8.325 1.00 85.38 152 LYS A CA 1
ATOM 1260 C C . LYS A 1 152 ? -40.851 -11.554 8.671 1.00 85.38 152 LYS A C 1
ATOM 1262 O O . LYS A 1 152 ? -41.611 -11.200 9.562 1.00 85.38 152 LYS A O 1
ATOM 1267 N N . HIS A 1 153 ? -40.984 -12.675 7.969 1.00 80.62 153 HIS A N 1
ATOM 1268 C CA . HIS A 1 153 ? -42.027 -13.667 8.206 1.00 80.62 153 HIS A CA 1
ATOM 1269 C C . HIS A 1 153 ? -41.794 -14.441 9.512 1.00 80.62 153 HIS A C 1
ATOM 1271 O O . HIS A 1 153 ? -42.715 -14.581 10.304 1.00 80.62 153 HIS A O 1
ATOM 1277 N N . ILE A 1 154 ? -40.550 -14.848 9.784 1.00 83.69 154 ILE A N 1
ATOM 1278 C CA . ILE A 1 154 ? -40.197 -15.664 10.962 1.00 83.69 154 ILE A CA 1
ATOM 1279 C C . ILE A 1 154 ? -39.767 -14.846 12.195 1.00 83.69 154 ILE A C 1
ATOM 1281 O O . ILE A 1 154 ? -39.407 -15.421 13.217 1.00 83.69 154 ILE A O 1
ATOM 1285 N N . LYS A 1 155 ? -39.731 -13.506 12.119 1.00 80.50 155 LYS A N 1
ATOM 1286 C CA . LYS A 1 155 ? -39.178 -12.645 13.190 1.00 80.50 155 LYS A CA 1
ATOM 1287 C C . LYS A 1 155 ? -39.929 -12.764 14.524 1.00 80.50 155 LYS A C 1
ATOM 1289 O O . LYS A 1 155 ? -39.319 -12.543 15.564 1.00 80.50 155 LYS A O 1
ATOM 1294 N N . ASP A 1 156 ? -41.226 -13.067 14.463 1.00 80.19 156 ASP A N 1
ATOM 1295 C CA . ASP A 1 156 ? -42.127 -13.134 15.619 1.00 80.19 156 ASP A CA 1
ATOM 1296 C C . ASP A 1 156 ? -42.368 -14.589 16.067 1.00 80.19 156 ASP A C 1
ATOM 1298 O O . ASP A 1 156 ? -43.172 -14.842 16.962 1.00 80.19 156 ASP A O 1
ATOM 1302 N N . TYR A 1 157 ? -41.696 -15.558 15.436 1.00 83.38 157 TYR A N 1
ATOM 1303 C CA . TYR A 1 157 ? -41.863 -16.971 15.759 1.00 83.38 157 TYR A CA 1
ATOM 1304 C C . TYR A 1 157 ? -41.177 -17.305 17.090 1.00 83.38 157 TYR A C 1
ATOM 1306 O O . TYR A 1 157 ? -40.117 -16.748 17.400 1.00 83.38 157 TYR A O 1
ATOM 1314 N N . PRO A 1 158 ? -41.750 -18.224 17.886 1.00 78.81 158 PRO A N 1
ATOM 1315 C CA . PRO A 1 158 ? -41.159 -18.634 19.149 1.00 78.81 158 PRO A CA 1
ATOM 1316 C C . PRO A 1 158 ? -39.785 -19.282 18.936 1.00 78.81 158 PRO A C 1
ATOM 1318 O O . PRO A 1 158 ? -39.587 -20.092 18.030 1.00 78.81 158 PRO A O 1
ATOM 1321 N N . VAL A 1 159 ? -38.831 -18.936 19.805 1.00 81.19 159 VAL A N 1
ATOM 1322 C CA . VAL A 1 159 ? -37.466 -19.478 19.784 1.00 81.19 159 VAL A CA 1
ATOM 1323 C C . VAL A 1 159 ? -37.222 -20.289 21.048 1.00 81.19 159 VAL A C 1
ATOM 1325 O O . VAL A 1 159 ? -37.439 -19.798 22.156 1.00 81.19 159 VAL A O 1
ATOM 1328 N N . LYS A 1 160 ? -36.725 -21.516 20.884 1.00 77.44 160 LYS A N 1
ATOM 1329 C CA . LYS A 1 160 ? -36.291 -22.382 21.983 1.00 77.44 160 LYS A CA 1
ATOM 1330 C C . LYS A 1 160 ? -34.886 -22.896 21.692 1.00 77.44 160 LYS A C 1
ATOM 1332 O O . LYS A 1 160 ? -34.654 -23.485 20.641 1.00 77.44 160 LYS A O 1
ATOM 1337 N N . ASP A 1 161 ? -33.949 -22.633 22.602 1.00 73.62 161 ASP A N 1
ATOM 1338 C CA . ASP A 1 161 ? -32.543 -23.053 22.488 1.00 73.62 161 ASP A CA 1
ATOM 1339 C C . ASP A 1 161 ? -31.893 -22.667 21.142 1.00 73.62 161 ASP A C 1
ATOM 1341 O O . ASP A 1 161 ? -31.222 -23.470 20.500 1.00 73.62 161 ASP A O 1
ATOM 1345 N N . GLY A 1 162 ? -32.152 -21.441 20.670 1.00 70.50 162 GLY A N 1
ATOM 1346 C CA . GLY A 1 162 ? -31.635 -20.923 19.394 1.00 70.50 162 GLY A CA 1
ATOM 1347 C C . GLY A 1 162 ? -32.386 -21.404 18.146 1.00 70.50 162 GLY A C 1
ATOM 1348 O O . GLY A 1 162 ? -32.200 -20.839 17.068 1.00 70.50 162 GLY A O 1
ATOM 1349 N N . LYS A 1 163 ? -33.291 -22.381 18.271 1.00 81.06 163 LYS A N 1
ATOM 1350 C CA . LYS A 1 163 ? -34.092 -22.911 17.161 1.00 81.06 163 LYS A CA 1
ATOM 1351 C C . LYS A 1 163 ? -35.439 -22.209 17.075 1.00 81.06 163 LYS A C 1
ATOM 1353 O O . LYS A 1 163 ? -36.129 -22.044 18.080 1.00 81.06 163 LYS A O 1
ATOM 1358 N N . ILE A 1 164 ? -35.807 -21.806 15.864 1.00 80.50 164 ILE A N 1
ATOM 1359 C CA . ILE A 1 164 ? -37.088 -21.153 15.585 1.00 80.50 164 ILE A CA 1
ATOM 1360 C C . ILE A 1 164 ? -38.142 -22.234 15.337 1.00 80.50 164 ILE A C 1
ATOM 1362 O O . ILE A 1 164 ? -37.899 -23.158 14.560 1.00 80.50 164 ILE A O 1
ATOM 1366 N N . ILE A 1 165 ? -39.288 -22.126 16.004 1.00 80.88 165 ILE A N 1
ATOM 1367 C CA . ILE A 1 165 ? -40.404 -23.071 15.905 1.00 80.88 165 ILE A CA 1
ATOM 1368 C C . ILE A 1 165 ? -41.522 -22.417 15.095 1.00 80.88 165 ILE A C 1
ATOM 1370 O O . ILE A 1 165 ? -41.892 -21.273 15.357 1.00 80.88 165 ILE A O 1
ATOM 1374 N N . ASP A 1 166 ? -42.053 -23.139 14.117 1.00 81.00 166 ASP A N 1
ATOM 1375 C CA . ASP A 1 166 ? -43.225 -22.717 13.359 1.00 81.00 166 ASP A CA 1
ATOM 1376 C C . ASP A 1 166 ? -44.482 -22.780 14.257 1.00 81.00 166 ASP A C 1
ATOM 1378 O O . ASP A 1 166 ? -44.780 -23.837 14.820 1.00 81.00 166 ASP A O 1
ATOM 1382 N N . PRO A 1 167 ? -45.216 -21.667 14.437 1.00 76.50 167 PRO A N 1
ATOM 1383 C CA . PRO A 1 167 ? -46.388 -21.617 15.303 1.00 76.50 167 PRO A CA 1
ATOM 1384 C C . PRO A 1 167 ? -47.595 -22.411 14.778 1.00 76.50 167 PRO A C 1
ATOM 1386 O O . PRO A 1 167 ? -48.463 -22.748 15.582 1.00 76.50 167 PRO A O 1
ATOM 1389 N N . GLU A 1 168 ? -47.675 -22.713 13.477 1.00 75.69 168 GLU A N 1
ATOM 1390 C CA . GLU A 1 168 ? -48.795 -23.469 12.894 1.00 75.69 168 GLU A CA 1
ATOM 1391 C C . GLU A 1 168 ? -48.558 -24.982 12.942 1.00 75.69 168 GLU A C 1
ATOM 1393 O O . GLU A 1 168 ? -49.475 -25.749 13.236 1.00 75.69 168 GLU A O 1
ATOM 1398 N N . THR A 1 169 ? -47.326 -25.419 12.678 1.00 75.94 169 THR A N 1
ATOM 1399 C CA . THR A 1 169 ? -46.976 -26.849 12.600 1.00 75.94 169 THR A CA 1
ATOM 1400 C C . THR A 1 169 ? -46.327 -27.382 13.878 1.00 75.94 169 THR A C 1
ATOM 1402 O O . THR A 1 169 ? -46.343 -28.586 14.127 1.00 75.94 169 THR A O 1
ATOM 1405 N N . GLY A 1 170 ? -45.766 -26.503 14.714 1.00 70.81 170 GLY A N 1
ATOM 1406 C CA . GLY A 1 170 ? -44.992 -26.878 15.899 1.00 70.81 170 GLY A CA 1
ATOM 1407 C C . GLY A 1 170 ? -43.619 -27.480 15.578 1.00 70.81 170 GLY A C 1
ATOM 1408 O O . GLY A 1 170 ? -42.918 -27.926 16.490 1.00 70.81 170 GLY A O 1
ATOM 1409 N N . GLU A 1 171 ? -43.216 -27.501 14.304 1.00 76.69 171 GLU A N 1
ATOM 1410 C CA . GLU A 1 171 ? -41.943 -28.062 13.857 1.00 76.69 171 GLU A CA 1
ATOM 1411 C C . GLU A 1 171 ? -40.798 -27.041 13.947 1.00 76.69 171 GLU A C 1
ATOM 1413 O O . GLU A 1 171 ? -40.985 -25.826 13.862 1.00 76.69 171 GLU A O 1
ATOM 1418 N N . MET A 1 172 ? -39.569 -27.537 14.122 1.00 79.75 172 MET A N 1
ATOM 1419 C CA . MET A 1 172 ? -38.369 -26.695 14.124 1.00 79.75 172 MET A CA 1
ATOM 1420 C C . MET A 1 172 ? -37.959 -26.343 12.690 1.00 79.75 172 MET A C 1
ATOM 1422 O O . MET A 1 172 ? -37.732 -27.238 11.873 1.00 79.75 172 MET A O 1
ATOM 1426 N N . LEU A 1 173 ? -37.765 -25.053 12.405 1.00 79.25 173 LEU A N 1
ATOM 1427 C CA . LEU A 1 173 ? -37.301 -24.592 11.097 1.00 79.25 173 LEU A CA 1
ATOM 1428 C C . LEU A 1 173 ? -35.863 -25.065 10.828 1.00 79.25 173 LEU A C 1
ATOM 1430 O O . LEU A 1 173 ? -34.924 -24.715 11.545 1.00 79.25 173 LEU A O 1
ATOM 1434 N N . GLN A 1 174 ? -35.675 -25.841 9.759 1.00 75.25 174 GLN A N 1
ATOM 1435 C CA . GLN A 1 174 ? -34.349 -26.268 9.311 1.00 75.25 174 GLN A CA 1
ATOM 1436 C C . GLN A 1 174 ? -33.636 -25.146 8.541 1.00 75.25 174 GLN A C 1
ATOM 1438 O O . GLN A 1 174 ? -34.227 -24.466 7.704 1.00 75.25 174 GLN A O 1
ATOM 1443 N N . GLY A 1 175 ? -32.338 -24.965 8.805 1.00 75.94 175 GLY A N 1
ATOM 1444 C CA . GLY A 1 175 ? -31.492 -23.992 8.101 1.00 75.94 175 GLY A CA 1
ATOM 1445 C C . GLY A 1 175 ? -31.544 -22.556 8.639 1.00 75.94 175 GLY A C 1
ATOM 1446 O O . GLY A 1 175 ? -30.903 -21.680 8.059 1.00 75.94 175 GLY A O 1
ATOM 1447 N N . VAL A 1 176 ? -32.259 -22.306 9.744 1.00 75.31 176 VAL A N 1
ATOM 1448 C CA . VAL A 1 176 ? -32.267 -21.013 10.442 1.00 75.31 176 VAL A CA 1
ATOM 1449 C C . VAL A 1 176 ? -32.047 -21.205 11.937 1.00 75.31 176 VAL A C 1
ATOM 1451 O O . VAL A 1 176 ? -32.804 -21.907 12.599 1.00 75.31 176 VAL A O 1
ATOM 1454 N N . GLU A 1 177 ? -31.050 -20.511 12.477 1.00 78.00 177 GLU A N 1
ATOM 1455 C CA . GLU A 1 177 ? -30.745 -20.499 13.905 1.00 78.00 177 GLU A CA 1
ATOM 1456 C C . GLU A 1 177 ? -30.529 -19.062 14.387 1.00 78.00 177 GLU A C 1
ATOM 1458 O O . GLU A 1 177 ? -29.882 -18.242 13.723 1.00 78.00 177 GLU A O 1
ATOM 1463 N N . GLN A 1 178 ? -31.077 -18.739 15.556 1.00 76.06 178 GLN A N 1
ATOM 1464 C CA . GLN A 1 178 ? -30.832 -17.474 16.227 1.00 76.06 178 GLN A CA 1
ATOM 1465 C C . GLN A 1 178 ? -29.558 -17.585 17.073 1.00 76.06 178 GLN A C 1
ATOM 1467 O O . GLN A 1 178 ? -29.575 -18.092 18.188 1.00 76.06 178 GLN A O 1
ATOM 1472 N N . THR A 1 179 ? -28.449 -17.051 16.560 1.00 75.12 179 THR A N 1
ATOM 1473 C CA . THR A 1 179 ? -27.150 -17.055 17.264 1.00 75.12 179 THR A CA 1
ATOM 1474 C C . THR A 1 179 ? -27.004 -15.935 18.294 1.00 75.12 179 THR A C 1
ATOM 1476 O O . THR A 1 179 ? -26.219 -16.044 19.234 1.00 75.12 179 THR A O 1
ATOM 1479 N N . LYS A 1 180 ? -27.736 -14.828 18.122 1.00 71.62 180 LYS A N 1
ATOM 1480 C CA . LYS A 1 180 ? -27.791 -13.706 19.066 1.00 71.62 180 LYS A CA 1
ATOM 1481 C C . LYS A 1 180 ? -29.229 -13.191 19.151 1.00 71.62 180 LYS A C 1
ATOM 1483 O O . LYS A 1 180 ? -29.851 -13.004 18.101 1.00 71.62 180 LYS A O 1
ATOM 1488 N N . PRO A 1 181 ? -29.755 -12.924 20.355 1.00 69.81 181 PRO A N 1
ATOM 1489 C CA . PRO A 1 181 ? -31.079 -12.340 20.500 1.00 69.81 181 PRO A CA 1
ATOM 1490 C C . PRO A 1 181 ? -31.093 -10.907 19.960 1.00 69.81 181 PRO A C 1
ATOM 1492 O O . PRO A 1 181 ? -30.071 -10.209 19.966 1.00 69.81 181 PRO A O 1
ATOM 1495 N N . ALA A 1 182 ? -32.261 -10.456 19.504 1.00 72.38 182 ALA A N 1
ATOM 1496 C CA . ALA A 1 182 ? -32.463 -9.060 19.146 1.00 72.38 182 ALA A CA 1
ATOM 1497 C C . ALA A 1 182 ? -32.225 -8.180 20.384 1.00 72.38 182 ALA A C 1
ATOM 1499 O O . ALA A 1 182 ? -32.878 -8.348 21.411 1.00 72.38 182 ALA A O 1
ATOM 1500 N N . ARG A 1 183 ? -31.273 -7.247 20.289 1.00 73.38 183 ARG A N 1
ATOM 1501 C CA . ARG A 1 183 ? -30.944 -6.296 21.357 1.00 73.38 183 ARG A CA 1
ATOM 1502 C C . ARG A 1 183 ? -30.687 -4.914 20.778 1.00 73.38 183 ARG A C 1
ATOM 1504 O O . ARG A 1 183 ? -30.352 -4.785 19.602 1.00 73.38 183 ARG A O 1
ATOM 1511 N N . ARG A 1 184 ? -30.817 -3.892 21.620 1.00 73.56 184 ARG A N 1
ATOM 1512 C CA . ARG A 1 184 ? -30.377 -2.535 21.281 1.00 73.56 184 ARG A CA 1
ATOM 1513 C C . ARG A 1 184 ? -28.850 -2.517 21.162 1.00 73.56 184 ARG A C 1
ATOM 1515 O O . ARG A 1 184 ? -28.163 -3.157 21.957 1.00 73.56 184 ARG A O 1
ATOM 1522 N N . GLU A 1 185 ? -28.341 -1.812 20.159 1.00 78.50 185 GLU A N 1
ATOM 1523 C CA . GLU A 1 185 ? -26.909 -1.566 19.981 1.00 78.50 185 GLU A CA 1
ATOM 1524 C C . GLU A 1 185 ? -26.556 -0.202 20.578 1.00 78.50 185 GLU A C 1
ATOM 1526 O O . GLU A 1 185 ? -27.291 0.769 20.396 1.00 78.50 185 GLU A O 1
ATOM 1531 N N . PHE A 1 186 ? -25.462 -0.154 21.335 1.00 80.00 186 PHE A N 1
ATOM 1532 C CA . PHE A 1 186 ? -24.953 1.067 21.945 1.00 80.00 186 PHE A CA 1
ATOM 1533 C C . PHE A 1 186 ? -23.846 1.648 21.067 1.00 80.00 186 PHE A C 1
ATOM 1535 O O . PHE A 1 186 ? -22.889 0.947 20.741 1.00 80.00 186 PHE A O 1
ATOM 1542 N N . THR A 1 187 ? -23.964 2.929 20.723 1.00 84.00 187 THR A N 1
ATOM 1543 C CA . THR A 1 187 ? -23.013 3.626 19.853 1.00 84.00 187 THR A CA 1
ATOM 1544 C C . THR A 1 187 ? -22.744 5.018 20.404 1.00 84.00 187 THR A C 1
ATOM 1546 O O . THR A 1 187 ? -23.682 5.790 20.593 1.00 84.00 187 THR A O 1
ATOM 1549 N N . ILE A 1 188 ? -21.468 5.363 20.586 1.00 85.12 188 ILE A N 1
ATOM 1550 C CA . ILE A 1 188 ? -21.021 6.732 20.871 1.00 85.12 188 ILE A CA 1
ATOM 1551 C C . ILE A 1 188 ? -20.429 7.295 19.582 1.00 85.12 188 ILE A C 1
ATOM 1553 O O . ILE A 1 188 ? -19.555 6.677 18.974 1.00 85.12 188 ILE A O 1
ATOM 1557 N N . LYS A 1 189 ? -20.922 8.453 19.139 1.00 81.06 189 LYS A N 1
ATOM 1558 C CA .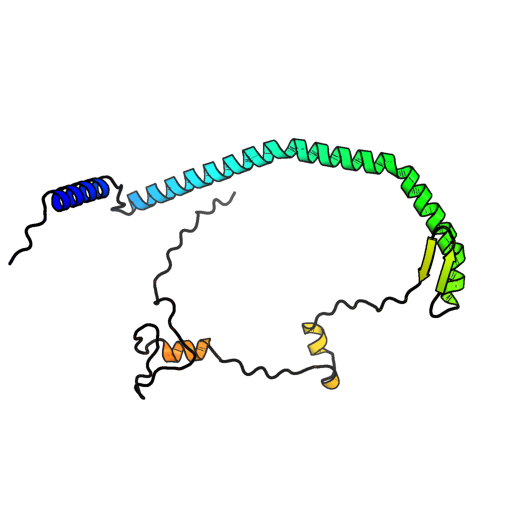 LYS A 1 189 ? -20.333 9.192 18.019 1.00 81.06 189 LYS A CA 1
ATOM 1559 C C . LYS A 1 189 ? -19.565 10.384 18.588 1.00 81.06 189 LYS A C 1
ATOM 1561 O O . LYS A 1 189 ? -20.163 11.123 19.368 1.00 81.06 189 LYS A O 1
ATOM 1566 N N . PRO A 1 190 ? -18.291 10.583 18.218 1.00 70.81 190 PRO A N 1
ATOM 1567 C CA . PRO A 1 190 ? -17.555 11.764 18.644 1.00 70.81 190 PRO A CA 1
ATOM 1568 C C . PRO A 1 190 ? -18.210 13.020 18.060 1.00 70.81 190 PRO A C 1
ATOM 1570 O O . PRO A 1 190 ? -18.712 12.994 16.928 1.00 70.81 190 PRO A O 1
ATOM 1573 N N . VAL A 1 191 ? -18.203 14.110 18.827 1.00 71.06 191 VAL A N 1
ATOM 1574 C CA . VAL A 1 191 ? -18.590 15.427 18.315 1.00 71.06 191 VAL A CA 1
ATOM 1575 C C . VAL A 1 191 ? -17.533 15.821 17.287 1.00 71.06 191 VAL A C 1
ATOM 1577 O O . VAL A 1 191 ? -16.347 15.882 17.594 1.00 71.06 191 VAL A O 1
ATOM 1580 N N . LYS A 1 192 ? -17.941 15.998 16.028 1.00 55.91 192 LYS A N 1
ATOM 1581 C CA . LYS A 1 192 ? -17.041 16.518 14.999 1.00 55.91 192 LYS A CA 1
ATOM 1582 C C . LYS A 1 192 ? -16.884 18.011 15.252 1.00 55.91 192 LYS A C 1
ATOM 1584 O O . LYS A 1 192 ? -17.844 18.749 15.058 1.00 55.91 192 LYS A O 1
ATOM 1589 N N . GLU A 1 193 ? -15.706 18.450 15.678 1.00 54.97 193 GLU A N 1
ATOM 1590 C CA . GLU A 1 193 ? -15.330 19.845 15.465 1.00 54.97 193 GLU A CA 1
ATOM 1591 C C . GLU A 1 193 ? -15.080 20.026 13.965 1.00 54.97 193 GLU A C 1
ATOM 1593 O O . GLU A 1 193 ? -14.168 19.415 13.403 1.00 54.97 193 GLU A O 1
ATOM 1598 N N . ASP A 1 194 ? -15.916 20.830 13.308 1.00 45.62 194 ASP A N 1
ATOM 1599 C CA . ASP A 1 194 ? -15.625 21.358 11.978 1.00 45.62 194 ASP A CA 1
ATOM 1600 C C . ASP A 1 194 ? -14.414 22.301 12.116 1.00 45.62 194 ASP A C 1
ATOM 1602 O O . ASP A 1 194 ? -14.557 23.459 12.512 1.00 45.62 194 ASP A O 1
ATOM 1606 N N . LYS A 1 195 ? -13.209 21.780 11.869 1.00 38.72 195 LYS A N 1
ATOM 1607 C CA . LYS A 1 195 ? -11.957 22.544 11.779 1.00 38.72 195 LYS A CA 1
ATOM 1608 C C . LYS A 1 195 ? -11.429 22.533 10.353 1.00 38.72 195 LYS A C 1
ATOM 1610 O O . LYS A 1 195 ? -11.405 21.439 9.745 1.00 38.72 195 LYS A O 1
#

pLDDT: mean 83.28, std 11.5, range [35.5, 98.0]